Protein AF-A0A5B8LWD6-F1 (afdb_monomer)

Structure (mmCIF, N/CA/C/O backbone):
data_AF-A0A5B8LWD6-F1
#
_entry.id   AF-A0A5B8LWD6-F1
#
loop_
_atom_site.group_PDB
_atom_site.id
_atom_site.type_symbol
_atom_site.label_atom_id
_atom_site.label_alt_id
_atom_site.label_comp_id
_atom_site.label_asym_id
_atom_site.label_entity_id
_atom_site.label_seq_id
_atom_site.pdbx_PDB_ins_code
_atom_site.Cartn_x
_atom_site.Cartn_y
_atom_site.Cartn_z
_atom_site.occupancy
_atom_site.B_iso_or_equiv
_atom_site.auth_seq_id
_atom_site.auth_comp_id
_atom_site.auth_asym_id
_atom_site.auth_atom_id
_atom_site.pdbx_PDB_model_num
ATOM 1 N N . MET A 1 1 ? 1.829 40.702 38.457 1.00 52.22 1 MET A N 1
ATOM 2 C CA . MET A 1 1 ? 1.912 41.117 37.044 1.00 52.22 1 MET A CA 1
ATOM 3 C C . MET A 1 1 ? 3.301 40.751 36.545 1.00 52.22 1 MET A C 1
ATOM 5 O O . MET A 1 1 ? 4.082 41.664 36.400 1.00 52.22 1 MET A O 1
ATOM 9 N N . ASP A 1 2 ? 3.614 39.462 36.359 1.00 55.41 2 ASP A N 1
ATOM 10 C CA . ASP A 1 2 ? 4.883 38.995 35.752 1.00 55.41 2 ASP A CA 1
ATOM 11 C C . ASP A 1 2 ? 4.780 37.496 35.380 1.00 55.41 2 ASP A C 1
ATOM 13 O O . ASP A 1 2 ? 5.582 36.675 35.798 1.00 55.41 2 ASP A O 1
ATOM 17 N N . GLU A 1 3 ? 3.740 37.111 34.634 1.00 59.97 3 GLU A N 1
ATOM 18 C CA . GLU A 1 3 ? 3.553 35.715 34.168 1.00 59.97 3 GLU A CA 1
ATOM 19 C C . GLU A 1 3 ? 3.085 35.653 32.701 1.00 59.97 3 GLU A C 1
ATOM 21 O O . GLU A 1 3 ? 2.546 34.661 32.230 1.00 59.97 3 GLU A O 1
ATOM 26 N N . PHE A 1 4 ? 3.258 36.749 31.950 1.00 55.78 4 PHE A N 1
ATOM 27 C CA . PHE A 1 4 ? 2.771 36.861 30.566 1.00 55.78 4 PHE A CA 1
ATOM 28 C C . PHE A 1 4 ? 3.869 36.666 29.504 1.00 55.78 4 PHE A C 1
ATOM 30 O O . PHE A 1 4 ? 3.598 36.776 28.310 1.00 55.78 4 PHE A O 1
ATOM 37 N N . PHE A 1 5 ? 5.104 36.365 29.920 1.00 55.78 5 PHE A N 1
ATOM 38 C CA . PHE A 1 5 ? 6.251 36.156 29.027 1.00 55.78 5 PHE A CA 1
ATOM 39 C C . PHE A 1 5 ? 7.102 34.959 29.462 1.00 55.78 5 PHE A C 1
ATOM 41 O O . PHE A 1 5 ? 8.315 35.068 29.633 1.00 55.78 5 PHE A O 1
ATOM 48 N N . ASP A 1 6 ? 6.465 33.803 29.631 1.00 71.12 6 ASP A N 1
ATOM 49 C CA . ASP A 1 6 ? 7.191 32.547 29.783 1.00 71.12 6 ASP A CA 1
ATOM 50 C C . ASP A 1 6 ? 7.950 32.186 28.497 1.00 71.12 6 ASP A C 1
ATOM 52 O O . ASP A 1 6 ? 7.449 32.343 27.380 1.00 71.12 6 ASP A O 1
ATOM 56 N N . LEU A 1 7 ? 9.169 31.669 28.665 1.00 71.25 7 LEU A N 1
ATOM 57 C CA . LEU A 1 7 ? 10.042 31.159 27.599 1.00 71.25 7 LEU A CA 1
ATOM 58 C C . LEU A 1 7 ? 9.312 30.222 26.608 1.00 71.25 7 LEU A C 1
ATOM 60 O O . LEU A 1 7 ? 9.442 30.437 25.401 1.00 71.25 7 LEU A O 1
ATOM 64 N N . PRO A 1 8 ? 8.494 29.243 27.053 1.00 75.69 8 PRO A N 1
ATOM 65 C CA . PRO A 1 8 ? 7.680 28.431 26.143 1.00 75.69 8 PRO A CA 1
ATOM 66 C C . PRO A 1 8 ? 6.629 29.240 25.365 1.00 75.69 8 PRO A C 1
ATOM 68 O O . PRO A 1 8 ? 6.457 29.024 24.165 1.00 75.69 8 PRO A O 1
ATOM 71 N N . THR A 1 9 ? 5.977 30.223 25.988 1.00 79.94 9 THR A N 1
ATOM 72 C CA . THR A 1 9 ? 4.997 31.097 25.319 1.00 79.94 9 THR A CA 1
ATOM 73 C C . THR A 1 9 ? 5.666 31.977 24.260 1.00 79.94 9 THR A C 1
ATOM 75 O O . THR A 1 9 ? 5.135 32.144 23.161 1.00 79.94 9 THR A O 1
ATOM 78 N N . LEU A 1 10 ? 6.875 32.479 24.534 1.00 80.00 10 LEU A N 1
ATOM 79 C CA . LEU A 1 10 ? 7.687 33.219 23.563 1.00 80.00 10 LEU A CA 1
ATOM 80 C C . LEU A 1 10 ? 8.086 32.360 22.355 1.00 80.00 10 LEU A C 1
ATOM 82 O O . LEU A 1 10 ? 8.073 32.860 21.229 1.00 80.00 10 LEU A O 1
ATOM 86 N N . ILE A 1 11 ? 8.386 31.074 22.561 1.00 81.25 11 ILE A N 1
ATOM 87 C CA . ILE A 1 11 ? 8.696 30.137 21.471 1.00 81.25 11 ILE A CA 1
ATOM 88 C C . ILE A 1 11 ? 7.462 29.910 20.589 1.00 81.25 11 ILE A C 1
ATOM 90 O O . ILE A 1 11 ? 7.562 30.011 19.366 1.00 81.25 11 ILE A O 1
ATOM 94 N N . VAL A 1 12 ? 6.287 29.683 21.183 1.00 80.62 12 VAL A N 1
ATOM 95 C CA . VAL A 1 12 ? 5.034 29.496 20.428 1.00 80.62 12 VAL A CA 1
ATOM 96 C C . VAL A 1 12 ? 4.673 30.753 19.630 1.00 80.62 12 VAL A C 1
ATOM 98 O O . VAL A 1 12 ? 4.324 30.655 18.452 1.00 80.62 12 VAL A O 1
ATOM 101 N N . ILE A 1 13 ? 4.828 31.944 20.219 1.00 87.19 13 ILE A N 1
ATOM 102 C CA . ILE A 1 13 ? 4.607 33.221 19.523 1.00 87.19 13 ILE A CA 1
ATOM 103 C C . ILE A 1 13 ? 5.609 33.399 18.371 1.00 87.19 13 ILE A C 1
ATOM 105 O O . ILE A 1 13 ? 5.211 33.793 17.274 1.00 87.19 13 ILE A O 1
ATOM 109 N N . ALA A 1 14 ? 6.888 33.070 18.570 1.00 83.00 14 ALA A N 1
ATOM 110 C CA . ALA A 1 14 ? 7.908 33.169 17.526 1.00 83.00 14 ALA A CA 1
ATOM 111 C C . ALA A 1 14 ? 7.626 32.224 16.344 1.00 83.00 14 ALA A C 1
ATOM 113 O O . ALA A 1 14 ? 7.735 32.636 15.187 1.00 83.00 14 ALA A O 1
ATOM 114 N N . VAL A 1 15 ? 7.198 30.988 16.619 1.00 87.88 15 VAL A N 1
ATOM 115 C CA . VAL A 1 15 ? 6.799 30.017 15.587 1.00 87.88 15 VAL A CA 1
ATOM 116 C C . VAL A 1 15 ? 5.549 30.495 14.845 1.00 87.88 15 VAL A C 1
ATOM 118 O O . VAL A 1 15 ? 5.531 30.482 13.614 1.00 87.88 15 VAL A O 1
ATOM 121 N N . ALA A 1 16 ? 4.534 30.996 15.554 1.00 86.00 16 ALA A N 1
ATOM 122 C CA . ALA A 1 16 ? 3.313 31.520 14.942 1.00 86.00 16 ALA A CA 1
ATOM 123 C C . ALA A 1 16 ? 3.591 32.723 14.021 1.00 86.00 16 ALA A C 1
ATOM 125 O O . ALA A 1 16 ? 3.081 32.783 12.898 1.00 86.00 16 ALA A O 1
ATOM 126 N N . VAL A 1 17 ? 4.453 33.652 14.450 1.00 86.69 17 VAL A N 1
ATOM 127 C CA . VAL A 1 17 ? 4.891 34.794 13.630 1.00 86.69 17 VAL A CA 1
ATOM 128 C C . VAL A 1 17 ? 5.699 34.323 12.422 1.00 86.69 17 VAL A C 1
ATOM 130 O O . VAL A 1 17 ? 5.476 34.818 11.318 1.00 86.69 17 VAL A O 1
ATOM 133 N N . PHE A 1 18 ? 6.589 33.342 12.585 1.00 87.81 18 PHE A N 1
ATOM 134 C CA . PHE A 1 18 ? 7.365 32.775 11.482 1.00 87.81 18 PHE A CA 1
ATOM 135 C C . PHE A 1 18 ? 6.469 32.115 10.425 1.00 87.81 18 PHE A C 1
ATOM 137 O O . PHE A 1 18 ? 6.653 32.352 9.230 1.00 87.81 18 PHE A O 1
ATOM 144 N N . VAL A 1 19 ? 5.460 31.347 10.845 1.00 83.00 19 VAL A N 1
ATOM 145 C CA . VAL A 1 19 ? 4.481 30.718 9.945 1.00 83.00 19 VAL A CA 1
ATOM 146 C C . VAL A 1 19 ? 3.650 31.777 9.215 1.00 83.00 19 VAL A C 1
ATOM 148 O O . VAL A 1 19 ? 3.531 31.714 7.992 1.00 83.00 19 VAL A O 1
ATOM 151 N N . LEU A 1 20 ? 3.151 32.801 9.916 1.00 82.75 20 LEU A N 1
ATOM 152 C CA . LEU A 1 20 ? 2.417 33.919 9.305 1.00 82.75 20 LEU A CA 1
ATOM 153 C C . LEU A 1 20 ? 3.272 34.715 8.310 1.00 82.75 20 LEU A C 1
ATOM 155 O O . LEU A 1 20 ? 2.797 35.079 7.232 1.00 82.75 20 LEU A O 1
ATOM 159 N N . PHE A 1 21 ? 4.541 34.965 8.635 1.00 81.75 21 PHE A N 1
ATOM 160 C CA . PHE A 1 21 ? 5.464 35.669 7.748 1.00 81.75 21 PHE A CA 1
ATOM 161 C C . PHE A 1 21 ? 5.813 34.824 6.519 1.00 81.75 21 PHE A C 1
ATOM 163 O O . PHE A 1 21 ? 5.844 35.338 5.400 1.00 81.75 21 PHE A O 1
ATOM 170 N N . ARG A 1 22 ? 5.995 33.510 6.701 1.00 74.75 22 ARG A N 1
ATOM 171 C CA . ARG A 1 22 ? 6.213 32.560 5.606 1.00 74.75 22 ARG A CA 1
ATOM 172 C C . ARG A 1 22 ? 5.002 32.519 4.681 1.00 74.75 22 ARG A C 1
ATOM 174 O O . ARG A 1 22 ? 5.192 32.685 3.484 1.00 74.75 22 ARG A O 1
ATOM 181 N N . LEU A 1 23 ? 3.783 32.424 5.218 1.00 75.25 23 LEU A N 1
ATOM 182 C CA . LEU A 1 23 ? 2.526 32.468 4.456 1.00 75.25 23 LEU A CA 1
ATOM 183 C C . LEU A 1 23 ? 2.356 33.784 3.680 1.00 75.25 23 LEU A C 1
ATOM 185 O O . LEU A 1 23 ? 1.980 33.766 2.507 1.00 75.25 23 LEU A O 1
ATOM 189 N N . ARG A 1 24 ? 2.700 34.927 4.289 1.00 70.88 24 ARG A N 1
ATOM 190 C CA . ARG A 1 24 ? 2.666 36.230 3.606 1.00 70.88 24 ARG A CA 1
ATOM 191 C C . ARG A 1 24 ? 3.722 36.340 2.498 1.00 70.88 24 ARG A C 1
ATOM 193 O O . ARG A 1 24 ? 3.462 36.975 1.480 1.00 70.88 24 ARG A O 1
ATOM 200 N N . SER A 1 25 ? 4.881 35.703 2.673 1.00 63.44 25 SER A N 1
ATOM 201 C CA . SER A 1 25 ? 5.953 35.647 1.670 1.00 63.44 25 SER A CA 1
ATOM 202 C C . SER A 1 25 ? 5.556 34.812 0.443 1.00 63.44 25 SER A C 1
ATOM 204 O O . SER A 1 25 ? 5.902 35.177 -0.679 1.00 63.44 25 SER A O 1
ATOM 206 N N . VAL A 1 26 ? 4.742 33.758 0.620 1.00 59.03 26 VAL A N 1
ATOM 207 C CA . VAL A 1 26 ? 4.251 32.935 -0.507 1.00 59.03 26 VAL A CA 1
ATOM 208 C C . VAL A 1 26 ? 3.081 33.577 -1.266 1.00 59.03 26 VAL 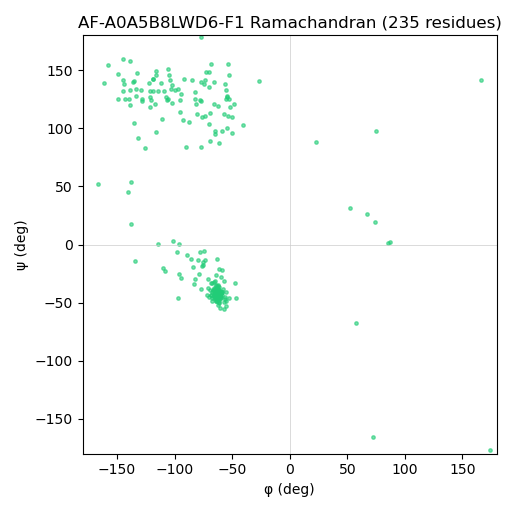A C 1
ATOM 210 O O . VAL A 1 26 ? 2.924 33.317 -2.453 1.00 59.03 26 VAL A O 1
ATOM 213 N N . LEU A 1 27 ? 2.289 34.457 -0.635 1.00 57.97 27 LEU A N 1
ATOM 214 C CA . LEU A 1 27 ? 1.251 35.238 -1.337 1.00 57.97 27 LEU A CA 1
ATOM 215 C C . LEU A 1 27 ? 1.804 36.464 -2.092 1.00 57.97 27 LEU A C 1
ATOM 217 O O . LEU A 1 27 ? 1.089 37.075 -2.885 1.00 57.97 27 LEU A O 1
ATOM 221 N N . GLY A 1 28 ? 3.054 36.854 -1.824 1.00 58.72 28 GLY A N 1
ATOM 222 C CA . GLY A 1 28 ? 3.668 38.083 -2.334 1.00 58.72 28 GLY A CA 1
ATOM 223 C C . GLY A 1 28 ? 4.550 37.920 -3.570 1.00 58.72 28 GLY A C 1
ATOM 224 O O . GLY A 1 28 ? 4.975 38.926 -4.139 1.00 58.72 28 GLY A O 1
ATOM 225 N N . THR A 1 29 ? 4.820 36.699 -4.034 1.00 52.66 29 THR A N 1
ATOM 226 C CA . THR A 1 29 ? 5.544 36.490 -5.290 1.00 52.66 29 THR A CA 1
ATOM 227 C C . THR A 1 29 ? 4.553 36.421 -6.441 1.00 52.66 29 THR A C 1
ATOM 229 O O . THR A 1 29 ? 4.161 35.366 -6.929 1.00 52.66 29 THR A O 1
ATOM 232 N N . ARG A 1 30 ? 4.188 37.621 -6.913 1.00 48.12 30 ARG A N 1
ATOM 233 C CA . ARG A 1 30 ? 3.885 37.860 -8.326 1.00 48.12 30 ARG A CA 1
ATOM 234 C C . ARG A 1 30 ? 4.905 37.084 -9.156 1.00 48.12 30 ARG A C 1
ATOM 236 O O . ARG A 1 30 ? 6.054 37.504 -9.289 1.00 48.12 30 ARG A O 1
ATOM 243 N N . THR A 1 31 ? 4.494 35.957 -9.714 1.00 45.59 31 THR A N 1
ATOM 244 C CA . THR A 1 31 ? 5.181 35.353 -10.843 1.00 45.59 31 THR A CA 1
ATOM 245 C C . THR A 1 31 ? 5.030 36.331 -11.998 1.00 45.59 31 THR A C 1
ATOM 247 O O . THR A 1 31 ? 4.020 36.382 -12.694 1.00 45.59 31 THR A O 1
ATOM 250 N N . GLY A 1 32 ? 6.048 37.178 -12.157 1.00 54.88 32 GLY A N 1
ATOM 251 C CA . GLY A 1 32 ? 6.305 37.907 -13.384 1.00 54.88 32 GLY A CA 1
ATOM 252 C C . GLY A 1 32 ? 6.562 36.893 -14.487 1.00 54.88 32 GLY A C 1
ATOM 253 O O . GLY A 1 32 ? 7.693 36.489 -14.722 1.00 54.88 32 GLY A O 1
ATOM 254 N N . ASN A 1 33 ? 5.486 36.445 -15.120 1.00 51.44 33 ASN A N 1
ATOM 255 C CA . ASN A 1 33 ? 5.527 35.800 -16.420 1.00 51.44 33 ASN A CA 1
ATOM 256 C C . ASN A 1 33 ? 4.325 36.267 -17.248 1.00 51.44 33 ASN A C 1
ATOM 258 O O . ASN A 1 33 ? 3.627 35.479 -17.884 1.00 51.44 33 ASN A O 1
ATOM 262 N N . GLU A 1 34 ? 4.074 37.578 -17.229 1.00 47.62 34 GLU A N 1
ATOM 263 C CA . GLU A 1 34 ? 3.341 38.207 -18.318 1.00 47.62 34 GLU A CA 1
ATOM 264 C C . GLU A 1 34 ? 4.260 38.184 -19.539 1.00 47.62 34 GLU A C 1
ATOM 266 O O . GLU A 1 34 ? 5.226 38.939 -19.645 1.00 47.62 34 GLU A O 1
ATOM 271 N N . ARG A 1 35 ? 3.974 37.269 -20.470 1.00 58.12 35 ARG A N 1
ATOM 272 C CA . ARG A 1 35 ? 4.432 37.431 -21.849 1.00 58.12 35 ARG A CA 1
ATOM 273 C C . ARG A 1 35 ? 3.940 38.806 -22.315 1.00 58.12 35 ARG A C 1
ATOM 275 O O . ARG A 1 35 ? 2.737 39.052 -22.193 1.00 58.12 35 ARG A O 1
ATOM 282 N N . PRO A 1 36 ? 4.808 39.688 -22.839 1.00 56.66 36 PRO A N 1
ATOM 283 C CA . PRO A 1 36 ? 4.347 40.959 -23.368 1.00 56.66 36 PRO A CA 1
ATOM 284 C C . PRO A 1 36 ? 3.285 40.693 -24.447 1.00 56.66 36 PRO A C 1
ATOM 286 O O . PRO A 1 36 ? 3.444 39.752 -25.237 1.00 56.66 36 PRO A O 1
ATOM 289 N N . PRO A 1 37 ? 2.188 41.470 -24.476 1.00 53.41 37 PRO A N 1
ATOM 290 C CA . PRO A 1 37 ? 1.173 41.340 -25.504 1.00 53.41 37 PRO A CA 1
ATOM 291 C C . PRO A 1 37 ? 1.831 41.476 -26.873 1.00 53.41 37 PRO A C 1
ATOM 293 O O . PRO A 1 37 ? 2.520 42.457 -27.147 1.00 53.41 37 PRO A O 1
ATOM 296 N N . VAL A 1 38 ? 1.624 40.478 -27.729 1.00 57.81 38 VAL A N 1
ATOM 297 C CA . VAL A 1 38 ? 1.998 40.561 -29.139 1.00 57.81 38 VAL A CA 1
ATOM 298 C C . VAL A 1 38 ? 1.279 41.775 -29.712 1.00 57.81 38 VAL A C 1
ATOM 300 O O . VAL A 1 38 ? 0.049 41.792 -29.794 1.00 57.81 38 VAL A O 1
ATOM 303 N N . GLU A 1 39 ? 2.047 42.800 -30.079 1.00 45.41 39 GLU A N 1
ATOM 304 C CA . GLU A 1 39 ? 1.544 43.941 -30.826 1.00 45.41 39 GLU A CA 1
ATOM 305 C C . GLU A 1 39 ? 0.837 43.420 -32.074 1.00 45.41 39 GLU A C 1
ATOM 307 O O . GLU A 1 39 ? 1.436 42.877 -33.007 1.00 45.41 39 GLU A O 1
ATOM 312 N N . ARG A 1 40 ? -0.484 43.576 -32.083 1.00 51.31 40 ARG A N 1
ATOM 313 C CA . ARG A 1 40 ? -1.312 43.358 -33.258 1.00 51.31 40 ARG A CA 1
ATOM 314 C C . ARG A 1 40 ? -0.968 44.477 -34.236 1.00 51.31 40 ARG A C 1
ATOM 316 O O . ARG A 1 40 ? -1.543 45.563 -34.182 1.00 51.31 40 ARG A O 1
ATOM 323 N N . ARG A 1 41 ? 0.032 44.226 -35.084 1.00 42.62 41 ARG A N 1
ATOM 324 C CA . ARG A 1 41 ? 0.449 45.123 -36.164 1.00 42.62 41 ARG A CA 1
ATOM 325 C C . ARG A 1 41 ? -0.792 45.486 -36.982 1.00 42.62 41 ARG A C 1
ATOM 327 O O . ARG A 1 41 ? -1.467 44.608 -37.521 1.00 42.62 41 ARG A O 1
ATOM 334 N N . LYS A 1 42 ? -1.121 46.780 -37.008 1.00 45.44 42 LYS A N 1
ATOM 335 C CA . LYS A 1 42 ? -2.161 47.351 -37.874 1.00 45.44 42 LYS A CA 1
ATOM 336 C C . LYS A 1 42 ? -1.891 46.942 -39.330 1.00 45.44 42 LYS A C 1
ATOM 338 O O . LYS A 1 42 ? -0.720 46.866 -39.711 1.00 45.44 42 LYS A O 1
ATOM 343 N N . PRO A 1 43 ? -2.930 46.718 -40.150 1.00 41.59 43 PRO A N 1
ATOM 344 C CA . PRO A 1 43 ? -2.737 46.497 -41.572 1.00 41.59 43 PRO A CA 1
ATOM 345 C C . PRO A 1 43 ? -2.269 47.820 -42.183 1.00 41.59 43 PRO A C 1
ATOM 347 O O . PRO A 1 43 ? -3.002 48.808 -42.176 1.00 41.59 43 PRO A O 1
ATOM 350 N N . ALA A 1 44 ? -1.025 47.845 -42.651 1.00 40.47 44 ALA A N 1
ATOM 351 C CA . ALA A 1 44 ? -0.557 48.860 -43.574 1.00 40.47 44 ALA A CA 1
ATOM 352 C C . ALA A 1 44 ? -0.501 48.226 -44.962 1.00 40.47 44 ALA A C 1
ATOM 354 O O . ALA A 1 44 ? -0.089 47.081 -45.141 1.00 40.47 44 ALA A O 1
ATOM 355 N N . THR A 1 45 ? -1.038 49.001 -45.880 1.00 41.44 45 THR A N 1
ATOM 356 C CA . THR A 1 45 ? -1.361 48.761 -47.272 1.00 41.44 45 THR A CA 1
ATOM 357 C C . THR A 1 45 ? -0.176 48.240 -48.089 1.00 41.44 45 THR A C 1
ATOM 359 O O . THR A 1 45 ? 0.979 48.452 -47.741 1.00 41.44 45 THR A O 1
ATOM 362 N N . ALA A 1 46 ? -0.540 47.543 -49.166 1.00 46.53 46 ALA A N 1
ATOM 363 C CA . ALA A 1 46 ? 0.268 47.002 -50.251 1.00 46.53 46 ALA A CA 1
ATOM 364 C C . ALA A 1 46 ? 1.586 47.725 -50.559 1.00 46.53 46 ALA A C 1
ATOM 366 O O . ALA A 1 46 ? 1.595 48.943 -50.669 1.00 46.53 46 ALA A O 1
ATOM 367 N N . GLU A 1 47 ? 2.620 46.938 -50.867 1.00 36.59 47 GLU A N 1
ATOM 368 C CA . GLU A 1 47 ? 3.467 47.144 -52.046 1.00 36.59 47 GLU A CA 1
ATOM 369 C C . GLU A 1 47 ? 4.237 45.857 -52.379 1.00 36.59 47 GLU A C 1
ATOM 371 O O . GLU A 1 47 ? 4.635 45.085 -51.508 1.00 36.59 47 GLU A O 1
ATOM 376 N N . ALA A 1 48 ? 4.310 45.582 -53.677 1.00 46.69 48 ALA A N 1
ATOM 377 C CA . ALA A 1 48 ? 4.819 44.367 -54.291 1.00 46.69 48 ALA A CA 1
ATOM 378 C C . ALA A 1 48 ? 6.349 44.266 -54.210 1.00 46.69 48 ALA A C 1
ATOM 380 O O . ALA A 1 48 ? 7.012 45.286 -54.359 1.00 46.69 48 ALA A O 1
ATOM 381 N N . GLN A 1 49 ? 6.886 43.041 -54.110 1.00 39.69 49 GLN A N 1
ATOM 382 C CA . GLN A 1 49 ? 7.812 42.443 -55.093 1.00 39.69 49 GLN A CA 1
ATOM 383 C C . GLN A 1 49 ? 8.523 41.182 -54.557 1.00 39.69 49 GLN A C 1
ATOM 385 O O . GLN A 1 49 ? 8.916 41.110 -53.398 1.00 39.69 49 GLN A O 1
ATOM 390 N N . GLU A 1 50 ? 8.667 40.229 -55.483 1.00 38.97 50 GLU A N 1
ATOM 391 C CA . GLU A 1 50 ? 9.675 39.161 -55.578 1.00 38.97 50 GLU A CA 1
ATOM 392 C C . GLU A 1 50 ? 9.595 37.930 -54.652 1.00 38.97 50 GLU A C 1
ATOM 394 O O . GLU A 1 50 ? 10.037 37.885 -53.509 1.00 38.97 50 GLU A O 1
ATOM 399 N N . GLU A 1 51 ? 9.019 36.879 -55.246 1.00 50.91 51 GLU A N 1
ATOM 400 C CA . GLU A 1 51 ? 9.556 35.515 -55.338 1.00 50.91 51 GLU A CA 1
ATOM 401 C C . GLU A 1 51 ? 10.597 35.113 -54.276 1.00 50.91 51 GLU A C 1
ATOM 403 O O . GLU A 1 51 ? 11.808 35.167 -54.466 1.00 50.91 51 GLU A O 1
ATOM 408 N N . THR A 1 52 ? 10.114 34.601 -53.148 1.00 45.50 52 THR A N 1
ATOM 409 C CA . THR A 1 52 ? 10.880 33.666 -52.322 1.00 45.50 52 THR A CA 1
ATOM 410 C C . THR A 1 52 ? 9.946 32.543 -51.918 1.00 45.50 52 THR A C 1
ATOM 412 O O . THR A 1 52 ? 9.053 32.701 -51.085 1.00 45.50 52 THR A O 1
ATOM 415 N N . VAL A 1 53 ? 10.135 31.397 -52.565 1.00 45.94 53 VAL A N 1
ATOM 416 C CA . VAL A 1 53 ? 9.445 30.151 -52.249 1.00 45.94 53 VAL A CA 1
ATOM 417 C C . VAL A 1 53 ? 9.887 29.741 -50.846 1.00 45.94 53 VAL A C 1
ATOM 419 O O . VAL A 1 53 ? 10.968 29.193 -50.659 1.00 45.94 53 VAL A O 1
ATOM 422 N N . VAL A 1 54 ? 9.083 30.052 -49.830 1.00 50.03 54 VAL A N 1
ATOM 423 C CA . VAL A 1 54 ? 9.254 29.467 -48.500 1.00 50.03 54 VAL A CA 1
ATOM 424 C C . VAL A 1 54 ? 8.771 28.018 -48.586 1.00 50.03 54 VAL A C 1
ATOM 426 O O . VAL A 1 54 ? 7.570 27.799 -48.764 1.00 50.03 54 VAL A O 1
ATOM 429 N N . PRO A 1 55 ? 9.640 26.993 -48.497 1.00 52.75 55 PRO A N 1
ATOM 430 C CA . PRO A 1 55 ? 9.134 25.646 -48.326 1.00 52.75 55 PRO A CA 1
ATOM 431 C C . PRO A 1 55 ? 8.400 25.637 -46.987 1.00 52.75 55 PRO A C 1
ATOM 433 O O . PRO A 1 55 ? 8.992 25.932 -45.942 1.00 52.75 55 PRO A O 1
ATOM 436 N N . LEU A 1 56 ? 7.098 25.336 -47.015 1.00 52.19 56 LEU A N 1
ATOM 437 C CA . LEU A 1 56 ? 6.375 24.957 -45.810 1.00 52.19 56 LEU A CA 1
ATOM 438 C C . LEU A 1 56 ? 7.215 23.861 -45.154 1.00 52.19 56 LEU A C 1
ATOM 440 O O . LEU A 1 56 ? 7.326 22.759 -45.693 1.00 52.19 56 LEU A O 1
ATOM 444 N N . ARG A 1 57 ? 7.846 24.166 -44.012 1.00 52.91 57 ARG A N 1
ATOM 445 C CA . ARG A 1 57 ? 8.425 23.119 -43.174 1.00 52.91 57 ARG A CA 1
ATOM 446 C C . ARG A 1 57 ? 7.298 22.118 -42.941 1.00 52.91 57 ARG A C 1
ATOM 448 O O . ARG A 1 57 ? 6.233 22.545 -42.478 1.00 52.91 57 ARG A O 1
ATOM 455 N N . PRO A 1 58 ? 7.490 20.825 -43.253 1.00 50.44 58 PRO A N 1
ATOM 456 C CA . PRO A 1 58 ? 6.538 19.824 -42.828 1.00 50.44 58 PRO A CA 1
ATOM 457 C C . PRO A 1 58 ? 6.416 20.009 -41.325 1.00 50.44 58 PRO A C 1
ATOM 459 O O . PRO A 1 58 ? 7.426 20.101 -40.621 1.00 50.44 58 PRO A O 1
ATOM 462 N N . ARG A 1 59 ? 5.185 20.149 -40.839 1.00 50.97 59 ARG A N 1
ATOM 463 C CA . ARG A 1 59 ? 4.898 20.020 -39.419 1.00 50.97 59 ARG A CA 1
ATOM 464 C C . ARG A 1 59 ? 5.451 18.656 -39.037 1.00 50.97 59 ARG A C 1
ATOM 466 O O . ARG A 1 59 ? 4.854 17.650 -39.396 1.00 50.97 59 ARG A O 1
ATOM 473 N N . GLY A 1 60 ? 6.637 18.646 -38.434 1.00 49.56 60 GLY A N 1
ATOM 474 C CA . GLY A 1 60 ? 7.296 17.433 -38.000 1.00 49.56 60 GLY A CA 1
ATOM 475 C C . GLY A 1 60 ? 6.368 16.749 -37.017 1.00 49.56 60 GLY A C 1
ATOM 476 O O . GLY A 1 60 ? 6.311 17.113 -35.847 1.00 49.56 60 GLY A O 1
ATOM 477 N N . THR A 1 61 ? 5.617 15.775 -37.509 1.00 55.62 61 THR A N 1
ATOM 478 C CA . THR A 1 61 ? 5.414 14.533 -36.789 1.00 55.62 61 THR A CA 1
ATOM 479 C C . THR A 1 61 ? 6.810 14.071 -36.397 1.00 55.62 61 THR A C 1
ATOM 481 O O . THR A 1 61 ? 7.530 13.524 -37.232 1.00 55.62 61 THR A O 1
ATOM 484 N N . GLY A 1 62 ? 7.249 14.387 -35.174 1.00 54.09 62 GLY A N 1
ATOM 485 C CA . GLY A 1 62 ? 8.348 13.642 -34.573 1.00 54.09 62 GLY A CA 1
ATOM 486 C C . GLY A 1 62 ? 7.998 12.171 -34.757 1.00 54.09 62 GLY A C 1
ATOM 487 O O . GLY A 1 62 ? 6.877 11.772 -34.439 1.00 54.09 62 GLY A O 1
ATOM 488 N N . ALA A 1 63 ? 8.867 11.428 -35.437 1.00 63.06 63 ALA A N 1
ATOM 489 C CA . ALA A 1 63 ? 8.602 10.035 -35.752 1.00 63.06 63 ALA A CA 1
ATOM 490 C C . ALA A 1 63 ? 8.299 9.292 -34.433 1.00 63.06 63 ALA A C 1
ATOM 492 O O . ALA A 1 63 ? 9.057 9.491 -33.482 1.00 63.06 63 ALA A O 1
ATOM 493 N N . PRO A 1 64 ? 7.232 8.471 -34.352 1.00 63.78 64 PRO A N 1
ATOM 494 C CA . PRO A 1 64 ? 6.849 7.741 -33.134 1.00 63.78 64 PRO A CA 1
ATOM 495 C C . PRO A 1 64 ? 8.024 7.007 -32.464 1.00 63.78 64 PRO A C 1
ATOM 497 O O . PRO A 1 64 ? 8.130 6.958 -31.245 1.00 63.78 64 PRO A O 1
ATOM 500 N N . GLU A 1 65 ? 8.963 6.539 -33.283 1.00 64.00 65 GLU A N 1
ATOM 501 C CA . GLU A 1 65 ? 10.195 5.853 -32.895 1.00 64.00 65 GLU A CA 1
ATOM 502 C C . GLU A 1 65 ? 11.104 6.682 -31.963 1.00 64.00 65 GLU A C 1
ATOM 504 O O . GLU A 1 65 ? 11.638 6.159 -30.988 1.00 64.00 65 GLU A O 1
ATOM 509 N N . LEU A 1 66 ? 11.216 8.000 -32.179 1.00 69.12 66 LEU A N 1
ATOM 510 C CA . LEU A 1 66 ? 12.040 8.885 -31.338 1.00 69.12 66 LEU A CA 1
ATOM 511 C C . LEU A 1 66 ? 11.440 9.091 -29.938 1.00 69.12 66 LEU A C 1
ATOM 513 O O . LEU A 1 66 ? 12.172 9.332 -28.969 1.00 69.12 66 LEU A O 1
ATOM 517 N N . ASP A 1 67 ? 10.113 9.017 -29.832 1.00 79.19 67 ASP A N 1
ATOM 518 C CA . ASP A 1 67 ? 9.400 9.131 -28.563 1.00 79.19 67 ASP A CA 1
ATOM 519 C C . ASP A 1 67 ? 9.506 7.830 -27.758 1.00 79.19 67 ASP A C 1
ATOM 521 O O . ASP A 1 67 ? 9.716 7.884 -26.542 1.00 79.19 67 ASP A O 1
ATOM 525 N N . ASP A 1 68 ? 9.443 6.676 -28.422 1.00 81.62 68 ASP A N 1
ATOM 526 C CA . ASP A 1 68 ? 9.566 5.364 -27.782 1.00 81.62 68 ASP A CA 1
ATOM 527 C C . ASP A 1 68 ? 10.987 5.113 -27.253 1.00 81.62 68 ASP A C 1
ATOM 529 O O . ASP A 1 68 ? 11.152 4.742 -26.089 1.00 81.62 68 ASP A O 1
ATOM 533 N N . GLU A 1 69 ? 12.031 5.441 -28.021 1.00 84.69 69 GLU A N 1
ATOM 534 C CA . GLU A 1 69 ? 13.419 5.371 -27.536 1.00 84.69 69 GLU A CA 1
ATOM 535 C C . GLU A 1 69 ? 13.673 6.297 -26.337 1.00 84.69 69 GLU A C 1
ATOM 537 O O . GLU A 1 69 ? 14.458 5.998 -25.432 1.00 84.69 69 GLU A O 1
ATOM 542 N N . ARG A 1 70 ? 13.046 7.480 -26.321 1.00 87.00 70 ARG A N 1
ATOM 543 C CA . ARG A 1 70 ? 13.164 8.413 -25.193 1.00 87.00 70 ARG A CA 1
ATOM 544 C C . ARG A 1 70 ? 12.499 7.849 -23.939 1.00 87.00 70 ARG A C 1
ATOM 546 O O . ARG A 1 70 ? 13.069 7.983 -22.857 1.00 87.00 70 ARG A O 1
ATOM 553 N N . ARG A 1 71 ? 11.328 7.220 -24.074 1.00 84.94 71 ARG A N 1
ATOM 554 C CA . ARG A 1 71 ? 10.636 6.554 -22.961 1.00 84.94 71 ARG A CA 1
ATOM 555 C C . ARG A 1 71 ? 11.451 5.383 -22.434 1.00 84.94 71 ARG A C 1
ATOM 557 O O . ARG A 1 71 ? 11.680 5.338 -21.234 1.00 84.94 71 ARG A O 1
ATOM 564 N N . ALA A 1 72 ? 11.964 4.524 -23.313 1.00 86.31 72 ALA A N 1
ATOM 565 C CA . ALA A 1 72 ? 12.792 3.386 -22.924 1.00 86.31 72 ALA A CA 1
ATOM 566 C C . ALA A 1 72 ? 14.021 3.825 -22.110 1.00 86.31 72 ALA A C 1
ATOM 568 O O . ALA A 1 72 ? 14.255 3.305 -21.024 1.00 86.31 72 ALA A O 1
ATOM 569 N N . ARG A 1 73 ? 14.743 4.860 -22.566 1.00 90.00 73 ARG A N 1
ATOM 570 C CA . ARG A 1 73 ? 15.876 5.433 -21.815 1.00 90.00 73 ARG A CA 1
ATOM 571 C C . ARG A 1 73 ? 15.473 6.009 -20.457 1.00 90.00 73 ARG A C 1
ATOM 573 O O . ARG A 1 73 ? 16.217 5.865 -19.494 1.00 90.00 73 ARG A O 1
ATOM 580 N N . LYS A 1 74 ? 14.314 6.671 -20.371 1.00 91.62 74 LYS A N 1
ATOM 581 C CA . LYS A 1 74 ? 13.795 7.198 -19.100 1.00 91.62 74 LYS A CA 1
ATOM 582 C C . LYS A 1 74 ? 13.456 6.068 -18.130 1.00 91.62 74 LYS A C 1
ATOM 584 O O . LYS A 1 74 ? 13.811 6.164 -16.962 1.00 91.62 74 LYS A O 1
ATOM 589 N N . THR A 1 75 ? 12.779 5.028 -18.609 1.00 91.06 75 THR A N 1
ATOM 590 C CA . THR A 1 75 ? 12.414 3.866 -17.795 1.00 91.06 75 THR A CA 1
ATOM 591 C C . THR A 1 75 ? 13.658 3.139 -17.305 1.00 91.06 75 THR A C 1
ATOM 593 O O . THR A 1 75 ? 13.735 2.851 -16.120 1.00 91.06 75 THR A O 1
ATOM 596 N N . GLU A 1 76 ? 14.658 2.925 -18.161 1.00 92.56 76 GLU A N 1
ATOM 597 C CA . GLU A 1 76 ? 15.925 2.297 -17.763 1.00 92.56 76 GLU A CA 1
ATOM 598 C C . GLU A 1 76 ? 16.641 3.097 -16.663 1.00 92.56 76 GLU A C 1
ATOM 600 O O . GLU A 1 76 ? 17.025 2.533 -15.644 1.00 92.56 76 GLU A O 1
ATOM 605 N N . ALA A 1 77 ? 16.728 4.425 -16.803 1.00 93.56 77 ALA A N 1
ATOM 606 C CA . ALA A 1 77 ? 17.310 5.280 -15.768 1.00 93.56 77 ALA A CA 1
ATOM 607 C C . ALA A 1 77 ? 16.521 5.234 -14.442 1.00 93.56 77 ALA A C 1
ATOM 609 O O . ALA A 1 77 ? 17.116 5.292 -13.367 1.00 93.56 77 ALA A O 1
ATOM 610 N N . GLU A 1 78 ? 15.186 5.120 -14.493 1.00 93.12 78 GLU A N 1
ATOM 611 C CA . GLU A 1 78 ? 14.376 4.890 -13.289 1.00 93.12 78 GLU A CA 1
ATOM 612 C C . GLU A 1 78 ? 14.672 3.510 -12.680 1.00 93.12 78 GLU A C 1
ATOM 614 O O . GLU A 1 78 ? 14.843 3.415 -11.470 1.00 93.12 78 GLU A O 1
ATOM 619 N N . ILE A 1 79 ? 14.785 2.450 -13.483 1.00 93.75 79 ILE A N 1
ATOM 620 C CA . ILE A 1 79 ? 15.128 1.108 -12.988 1.00 93.75 79 ILE A CA 1
ATOM 621 C C . ILE A 1 79 ? 16.459 1.136 -12.238 1.00 93.75 79 ILE A C 1
ATOM 623 O O . ILE A 1 79 ? 16.519 0.663 -11.108 1.00 93.75 79 ILE A O 1
ATOM 627 N N . GLU A 1 80 ? 17.500 1.730 -12.820 1.00 94.19 80 GLU A N 1
ATOM 628 C CA . GLU A 1 80 ? 18.808 1.856 -12.166 1.00 94.19 80 GLU A CA 1
ATOM 629 C C . GLU A 1 80 ? 18.717 2.634 -10.846 1.00 94.19 80 GLU A C 1
ATOM 631 O O . GLU A 1 80 ? 19.303 2.231 -9.839 1.00 94.19 80 GLU A O 1
ATOM 636 N N . GLN A 1 81 ? 17.942 3.724 -10.827 1.00 94.38 81 GLN A N 1
ATOM 637 C CA . GLN A 1 81 ? 17.746 4.541 -9.633 1.00 94.38 81 GLN A CA 1
ATOM 638 C C . GLN A 1 81 ? 17.047 3.770 -8.504 1.00 94.38 81 GLN A C 1
ATOM 640 O O . GLN A 1 81 ? 17.501 3.834 -7.365 1.00 94.38 81 GLN A O 1
ATOM 645 N N . PHE A 1 82 ? 15.940 3.085 -8.804 1.00 94.38 82 PHE A N 1
ATOM 646 C CA . PHE A 1 82 ? 15.107 2.403 -7.804 1.00 94.38 82 PHE A CA 1
ATOM 647 C C . PHE A 1 82 ? 15.617 1.009 -7.435 1.00 94.38 82 PHE A C 1
ATOM 649 O O . PHE A 1 82 ? 15.260 0.501 -6.378 1.00 94.38 82 PHE A O 1
ATOM 656 N N . ALA A 1 83 ? 16.460 0.397 -8.268 1.00 94.31 83 ALA A N 1
ATOM 657 C CA . ALA A 1 83 ? 17.146 -0.841 -7.919 1.00 94.31 83 ALA A CA 1
ATOM 658 C C . ALA A 1 83 ? 18.304 -0.612 -6.935 1.00 94.31 83 ALA A C 1
ATOM 660 O O . ALA A 1 83 ? 18.771 -1.562 -6.321 1.00 94.31 83 ALA A O 1
ATOM 661 N N . HIS A 1 84 ? 18.795 0.626 -6.782 1.00 92.69 84 HIS A N 1
ATOM 662 C CA . HIS A 1 84 ? 19.878 0.971 -5.851 1.00 92.69 84 HIS A CA 1
ATOM 663 C C . HIS A 1 84 ? 21.144 0.095 -5.992 1.00 92.69 84 HIS A C 1
ATOM 665 O O . HIS A 1 84 ? 21.869 -0.128 -5.024 1.00 92.69 84 HIS A O 1
ATOM 671 N N . GLY A 1 85 ? 21.435 -0.377 -7.210 1.00 92.19 85 GLY A N 1
ATOM 672 C CA . GLY A 1 85 ? 22.571 -1.261 -7.501 1.00 92.19 85 GLY A CA 1
ATOM 673 C C . GLY A 1 85 ? 22.308 -2.756 -7.285 1.00 92.19 85 GLY A C 1
ATOM 674 O O . GLY A 1 85 ? 23.210 -3.555 -7.523 1.00 92.19 85 GLY A O 1
ATOM 675 N N . ASP A 1 86 ? 21.100 -3.151 -6.881 1.00 95.25 86 ASP A N 1
ATOM 676 C CA . ASP A 1 86 ? 20.682 -4.551 -6.827 1.00 95.25 86 ASP A CA 1
ATOM 677 C C . ASP A 1 86 ? 20.360 -5.067 -8.242 1.00 95.25 86 ASP A C 1
ATOM 679 O O . ASP A 1 86 ? 19.369 -4.684 -8.874 1.00 95.25 86 ASP A O 1
ATOM 683 N N . GLU A 1 87 ? 21.219 -5.946 -8.762 1.00 94.62 87 GLU A N 1
ATOM 684 C CA . GLU A 1 87 ? 21.060 -6.526 -10.098 1.00 94.62 87 GLU A CA 1
ATOM 685 C C . GLU A 1 87 ? 19.826 -7.433 -10.217 1.00 94.62 87 GLU A C 1
ATOM 687 O O . GLU A 1 87 ? 19.209 -7.480 -11.285 1.00 94.62 87 GLU A O 1
ATOM 692 N N . GLN A 1 88 ? 19.438 -8.129 -9.142 1.00 95.50 88 GLN A N 1
ATOM 693 C CA . GLN A 1 88 ? 18.267 -9.006 -9.138 1.00 95.50 88 GLN A CA 1
ATOM 694 C C . GLN A 1 88 ? 16.988 -8.174 -9.212 1.00 95.50 88 GLN A C 1
ATOM 696 O O . GLN A 1 88 ? 16.118 -8.458 -10.039 1.00 95.50 88 GLN A O 1
ATOM 701 N N . LEU A 1 89 ? 16.902 -7.105 -8.421 1.00 96.25 89 LEU A N 1
ATOM 702 C CA . LEU A 1 89 ? 15.773 -6.181 -8.468 1.00 96.25 89 LEU A CA 1
ATOM 703 C C . LEU A 1 89 ? 15.699 -5.451 -9.818 1.00 96.25 89 LEU A C 1
ATOM 705 O O . LEU A 1 89 ? 14.620 -5.337 -10.404 1.00 96.25 89 LEU A O 1
ATOM 709 N N . ALA A 1 90 ? 16.840 -5.023 -10.371 1.00 96.19 90 ALA A N 1
ATOM 710 C CA . ALA A 1 90 ? 16.891 -4.419 -11.701 1.00 96.19 90 ALA A CA 1
ATOM 711 C C . ALA A 1 90 ? 16.401 -5.387 -12.793 1.00 96.19 90 ALA A C 1
ATOM 713 O O . ALA A 1 90 ? 15.628 -4.997 -13.670 1.00 96.19 90 ALA A O 1
ATOM 714 N N . ALA A 1 91 ? 16.821 -6.657 -12.750 1.00 95.88 91 ALA A N 1
ATOM 715 C CA . ALA A 1 91 ? 16.330 -7.692 -13.661 1.00 95.88 91 ALA A CA 1
ATOM 716 C C . ALA A 1 91 ? 14.819 -7.931 -13.493 1.00 95.88 91 ALA A C 1
ATOM 718 O O . ALA A 1 91 ? 14.096 -8.045 -14.488 1.00 95.88 91 ALA A O 1
ATOM 719 N N . GLY A 1 92 ? 14.340 -7.927 -12.249 1.00 96.00 92 GLY A N 1
ATOM 720 C CA . GLY A 1 92 ? 12.926 -7.978 -11.894 1.00 96.00 92 GLY A CA 1
ATOM 721 C C . GLY A 1 92 ? 12.117 -6.862 -12.549 1.00 96.00 92 GLY A C 1
ATOM 722 O O . GLY A 1 92 ? 11.174 -7.128 -13.298 1.00 96.00 92 GLY A O 1
ATOM 723 N N . PHE A 1 93 ? 12.542 -5.607 -12.382 1.00 96.94 93 PHE A N 1
ATOM 724 C CA . PHE A 1 93 ? 11.892 -4.469 -13.029 1.00 96.94 93 PHE A CA 1
ATOM 725 C C . PHE A 1 93 ? 11.880 -4.572 -14.556 1.00 96.94 93 PHE A C 1
ATOM 727 O O . PHE A 1 93 ? 10.858 -4.272 -15.172 1.00 96.94 93 PHE A O 1
ATOM 734 N N . ARG A 1 94 ? 12.973 -5.022 -15.188 1.00 95.44 94 ARG A N 1
ATOM 735 C CA . ARG A 1 94 ? 12.998 -5.232 -16.648 1.00 95.44 94 ARG A CA 1
ATOM 736 C C . ARG A 1 94 ? 11.964 -6.270 -17.085 1.00 95.44 94 ARG A C 1
ATOM 738 O O . ARG A 1 94 ? 11.283 -6.056 -18.087 1.00 95.44 94 ARG A O 1
ATOM 745 N N . SER A 1 95 ? 11.825 -7.365 -16.335 1.00 95.19 95 SER A N 1
ATOM 746 C CA . SER A 1 95 ? 10.806 -8.395 -16.586 1.00 95.19 95 SER A CA 1
ATOM 747 C C . SER A 1 95 ? 9.392 -7.815 -16.491 1.00 95.19 95 SER A C 1
ATOM 749 O O . SER A 1 95 ? 8.562 -8.021 -17.380 1.00 95.19 95 SER A O 1
ATOM 751 N N . VAL A 1 96 ? 9.145 -7.002 -15.462 1.00 95.69 96 VAL A N 1
ATOM 752 C CA . VAL A 1 96 ? 7.872 -6.301 -15.274 1.00 95.69 96 VAL A CA 1
ATOM 753 C C . VAL A 1 96 ? 7.578 -5.342 -16.426 1.00 95.69 96 VAL A C 1
ATOM 755 O O . VAL A 1 96 ? 6.488 -5.402 -16.981 1.00 95.69 96 VAL A O 1
ATOM 758 N N . VAL A 1 97 ? 8.534 -4.506 -16.837 1.00 94.56 97 VAL A N 1
ATOM 759 C CA . VAL A 1 97 ? 8.358 -3.555 -17.951 1.00 94.56 97 VAL A CA 1
ATOM 760 C C . VAL A 1 97 ? 8.126 -4.276 -19.281 1.00 94.56 97 VAL A C 1
ATOM 762 O O . VAL A 1 97 ? 7.335 -3.817 -20.103 1.00 94.56 97 VAL A O 1
ATOM 765 N N . ALA A 1 98 ? 8.770 -5.425 -19.500 1.00 93.06 98 ALA A N 1
ATOM 766 C CA . ALA A 1 98 ? 8.524 -6.242 -20.686 1.00 93.06 98 ALA A CA 1
ATOM 767 C C . ALA A 1 98 ? 7.086 -6.797 -20.726 1.00 93.06 98 ALA A C 1
ATOM 769 O O . ALA A 1 98 ? 6.499 -6.911 -21.804 1.00 93.06 98 ALA A O 1
ATOM 770 N N . ALA A 1 99 ? 6.512 -7.130 -19.566 1.00 92.62 99 ALA A N 1
ATOM 771 C CA . ALA A 1 99 ? 5.139 -7.617 -19.445 1.00 92.62 99 ALA A CA 1
ATOM 772 C C . ALA A 1 99 ? 4.086 -6.489 -19.407 1.00 92.62 99 ALA A C 1
ATOM 774 O O . ALA A 1 99 ? 2.977 -6.670 -19.917 1.00 92.62 99 ALA A O 1
ATOM 775 N N . ASP A 1 100 ? 4.424 -5.342 -18.817 1.00 91.19 100 ASP A N 1
ATOM 776 C CA . ASP A 1 100 ? 3.612 -4.129 -18.724 1.00 91.19 100 ASP A CA 1
ATOM 777 C C . ASP A 1 100 ? 4.436 -2.889 -19.122 1.00 91.19 100 ASP A C 1
ATOM 779 O O . ASP A 1 100 ? 5.042 -2.238 -18.266 1.00 91.19 100 ASP A O 1
ATOM 783 N N . PRO A 1 101 ? 4.410 -2.491 -20.408 1.00 90.00 101 PRO A N 1
ATOM 784 C CA . PRO A 1 101 ? 5.141 -1.315 -20.884 1.00 90.00 101 PRO A CA 1
ATOM 785 C C . PRO A 1 101 ? 4.687 0.016 -20.266 1.00 90.00 101 PRO A C 1
ATOM 787 O O . PRO A 1 101 ? 5.348 1.035 -20.463 1.00 90.00 101 PRO A O 1
ATOM 790 N N . SER A 1 102 ? 3.544 0.042 -19.568 1.00 88.44 102 SER A N 1
ATOM 791 C CA . SER A 1 102 ? 3.045 1.237 -18.877 1.00 88.44 102 SER A CA 1
ATOM 792 C C . SER A 1 102 ? 3.616 1.407 -17.468 1.00 88.44 102 SER A C 1
ATOM 794 O O . SER A 1 102 ? 3.477 2.481 -16.880 1.00 88.44 102 SER A O 1
ATOM 796 N N . PHE A 1 103 ? 4.264 0.372 -16.927 1.00 93.25 103 PHE A N 1
ATOM 797 C CA . PHE A 1 103 ? 4.842 0.395 -15.592 1.00 93.25 103 PHE A CA 1
ATOM 798 C C . PHE A 1 103 ? 6.064 1.315 -15.518 1.00 93.25 103 PHE A C 1
ATOM 800 O O . PHE A 1 103 ? 6.968 1.245 -16.352 1.00 93.25 103 PHE A O 1
ATOM 807 N N . THR A 1 104 ? 6.137 2.125 -14.458 1.00 93.19 104 THR A N 1
ATOM 808 C CA . THR A 1 104 ? 7.391 2.756 -14.040 1.00 93.19 104 THR A CA 1
ATOM 809 C C . THR A 1 104 ? 7.559 2.637 -12.523 1.00 93.19 104 THR A C 1
ATOM 811 O O . THR A 1 104 ? 6.574 2.835 -11.802 1.00 93.19 104 THR A O 1
ATOM 814 N N . PRO A 1 105 ? 8.779 2.374 -12.007 1.00 94.94 105 PRO A N 1
ATOM 815 C CA . PRO A 1 105 ? 9.004 2.237 -10.566 1.00 94.94 105 PRO A CA 1
ATOM 816 C C . PRO A 1 105 ? 8.532 3.458 -9.769 1.00 94.94 105 PRO A C 1
ATOM 818 O O . PRO A 1 105 ? 7.889 3.316 -8.732 1.00 94.94 105 PRO A O 1
ATOM 821 N N . LYS A 1 106 ? 8.773 4.668 -10.294 1.00 94.75 106 LYS A N 1
ATOM 822 C CA . LYS A 1 106 ? 8.369 5.914 -9.637 1.00 94.75 106 LYS A CA 1
ATOM 823 C C . LYS A 1 106 ? 6.854 6.034 -9.471 1.00 94.75 106 LYS A C 1
ATOM 825 O O . LYS A 1 106 ? 6.377 6.306 -8.375 1.00 94.75 106 LYS A O 1
ATOM 830 N N . SER A 1 107 ? 6.109 5.859 -10.564 1.00 93.44 107 SER A N 1
ATOM 831 C CA . SER A 1 107 ? 4.649 6.020 -10.552 1.00 93.44 107 SER A CA 1
ATOM 832 C C . SER A 1 107 ? 3.974 4.962 -9.685 1.00 93.44 107 SER A C 1
ATOM 834 O O . SER A 1 107 ? 3.037 5.274 -8.952 1.00 93.44 107 SER A O 1
ATOM 836 N N . PHE A 1 108 ? 4.497 3.734 -9.717 1.00 95.75 108 PHE A N 1
ATOM 837 C CA . PHE A 1 108 ? 4.061 2.670 -8.830 1.00 95.75 108 PHE A CA 1
ATOM 838 C C . PHE A 1 108 ? 4.299 3.028 -7.358 1.00 95.75 108 PHE A C 1
ATOM 840 O O . PHE A 1 108 ? 3.363 2.953 -6.568 1.00 95.75 108 PHE A O 1
ATOM 847 N N . LEU A 1 109 ? 5.508 3.468 -6.991 1.00 96.12 109 LEU A N 1
ATOM 848 C CA . LEU A 1 109 ? 5.844 3.781 -5.600 1.00 96.12 109 LEU A CA 1
ATOM 849 C C . LEU A 1 109 ? 4.987 4.923 -5.034 1.00 96.12 109 LEU A C 1
ATOM 851 O O . LEU A 1 109 ? 4.573 4.870 -3.878 1.00 96.12 109 LEU A O 1
ATOM 855 N N . ASP A 1 110 ? 4.698 5.943 -5.845 1.00 95.81 110 ASP A N 1
ATOM 856 C CA . ASP A 1 110 ? 3.818 7.046 -5.450 1.00 95.81 110 ASP A CA 1
ATOM 857 C C . ASP A 1 110 ? 2.379 6.559 -5.201 1.00 95.81 110 ASP A C 1
ATOM 859 O O . ASP A 1 110 ? 1.762 6.939 -4.205 1.00 95.81 110 ASP A O 1
ATOM 863 N N . GLY A 1 111 ? 1.864 5.664 -6.052 1.00 95.62 111 GLY A N 1
ATOM 864 C CA . GLY A 1 111 ? 0.564 5.021 -5.841 1.00 95.62 111 GLY A CA 1
ATOM 865 C C . GLY A 1 111 ? 0.546 4.089 -4.625 1.00 95.62 111 GLY A C 1
ATOM 866 O O . GLY A 1 111 ? -0.420 4.087 -3.866 1.00 95.62 111 GLY A O 1
ATOM 867 N N . ALA A 1 112 ? 1.628 3.343 -4.393 1.00 96.88 112 ALA A N 1
ATOM 868 C CA . ALA A 1 112 ? 1.759 2.426 -3.264 1.00 96.88 112 ALA A CA 1
ATOM 869 C C . ALA A 1 112 ? 1.742 3.170 -1.917 1.00 96.88 112 ALA A C 1
ATOM 871 O O . ALA A 1 112 ? 1.080 2.723 -0.985 1.00 96.88 112 ALA A O 1
ATOM 872 N N . LYS A 1 113 ? 2.385 4.344 -1.829 1.00 96.69 113 LYS A N 1
ATOM 873 C CA . LYS A 1 113 ? 2.324 5.226 -0.645 1.00 96.69 113 LYS A CA 1
ATOM 874 C C . LYS A 1 113 ? 0.900 5.681 -0.331 1.00 96.69 113 LYS A C 1
ATOM 876 O O . LYS A 1 113 ? 0.481 5.622 0.819 1.00 96.69 113 LYS A O 1
ATOM 881 N N . GLN A 1 114 ? 0.159 6.110 -1.354 1.00 96.38 114 GLN A N 1
ATOM 882 C CA . GLN A 1 114 ? -1.238 6.527 -1.193 1.00 96.38 114 GLN A CA 1
ATOM 883 C C . GLN A 1 114 ? -2.119 5.353 -0.766 1.00 96.38 114 GLN A C 1
ATOM 885 O O . GLN A 1 114 ? -2.928 5.488 0.146 1.00 96.38 114 GLN A O 1
ATOM 890 N N . ALA A 1 115 ? -1.940 4.191 -1.397 1.00 95.81 115 ALA A N 1
ATOM 891 C CA . ALA A 1 115 ? -2.671 2.985 -1.038 1.00 95.81 115 ALA A CA 1
ATOM 892 C C . ALA A 1 115 ? -2.388 2.562 0.411 1.00 95.81 115 ALA A C 1
ATOM 894 O O . ALA A 1 115 ? -3.328 2.209 1.116 1.00 95.81 115 ALA A O 1
ATOM 895 N N . TYR A 1 116 ? -1.133 2.645 0.865 1.00 96.75 116 TYR A N 1
ATOM 896 C CA . TYR A 1 116 ? -0.758 2.355 2.249 1.00 96.75 116 TYR A CA 1
ATOM 897 C C . TYR A 1 116 ? -1.528 3.238 3.233 1.00 96.75 116 TYR A C 1
ATOM 899 O O . TYR A 1 116 ? -2.244 2.710 4.080 1.00 96.75 116 TYR A O 1
ATOM 907 N N . GLU A 1 117 ? -1.455 4.564 3.066 1.00 96.38 117 GLU A N 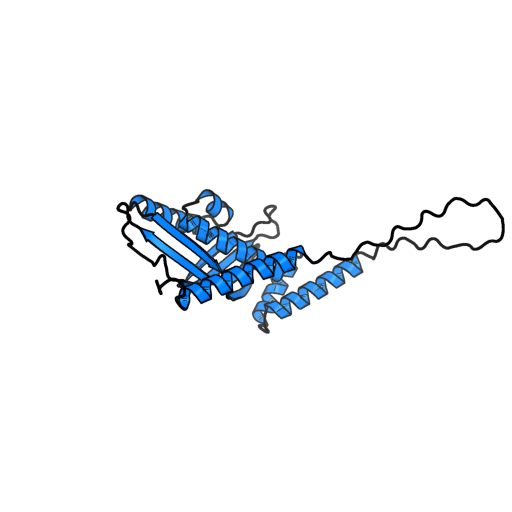1
ATOM 908 C CA . GLU A 1 117 ? -2.177 5.527 3.908 1.00 96.38 117 GLU A CA 1
ATOM 909 C C . GLU A 1 117 ? -3.687 5.238 3.918 1.00 96.38 117 GLU A C 1
ATOM 911 O O . GLU A 1 117 ? -4.294 5.101 4.979 1.00 96.38 117 GLU A O 1
ATOM 916 N N . MET A 1 118 ? -4.288 5.049 2.738 1.00 96.06 118 MET A N 1
ATOM 917 C CA . MET A 1 118 ? -5.712 4.732 2.621 1.00 96.06 118 MET A CA 1
ATOM 918 C C . MET A 1 118 ? -6.085 3.443 3.358 1.00 96.06 118 MET A C 1
ATOM 920 O O . MET A 1 118 ? -7.108 3.413 4.037 1.00 96.06 118 MET A O 1
ATOM 924 N N . VAL A 1 119 ? -5.283 2.381 3.239 1.00 96.25 119 VAL A N 1
ATOM 925 C CA . VAL A 1 119 ? -5.562 1.089 3.881 1.00 96.25 119 VAL A CA 1
ATOM 926 C C . VAL A 1 119 ? -5.453 1.194 5.400 1.00 96.25 119 VAL A C 1
ATOM 928 O O . VAL A 1 119 ? -6.379 0.760 6.084 1.00 96.25 119 VAL A O 1
ATOM 931 N N . VAL A 1 120 ? -4.380 1.781 5.944 1.00 94.62 120 VAL A N 1
ATOM 932 C CA . VAL A 1 120 ? -4.202 1.866 7.407 1.00 94.62 120 VAL A CA 1
ATOM 933 C C . VAL A 1 120 ? -5.255 2.769 8.053 1.00 94.62 120 VAL A C 1
ATOM 935 O O . VAL A 1 120 ? -5.842 2.405 9.073 1.00 94.62 120 VAL A O 1
ATOM 938 N N . THR A 1 121 ? -5.598 3.891 7.410 1.00 95.50 121 THR A N 1
ATOM 939 C CA . THR A 1 121 ? -6.663 4.782 7.883 1.00 95.50 121 THR A CA 1
ATOM 940 C C . THR A 1 121 ? -8.039 4.126 7.767 1.00 95.50 121 THR A C 1
ATOM 942 O O . THR A 1 121 ? -8.827 4.193 8.713 1.00 95.50 121 THR A O 1
ATOM 945 N N . ALA A 1 122 ? -8.341 3.449 6.653 1.00 96.25 122 ALA A N 1
ATOM 946 C CA . ALA A 1 122 ? -9.604 2.729 6.488 1.00 96.25 122 ALA A CA 1
ATOM 947 C C . ALA A 1 122 ? -9.744 1.579 7.492 1.00 96.25 122 ALA A C 1
ATOM 949 O O . ALA A 1 122 ? -10.831 1.360 8.024 1.00 96.25 122 ALA A O 1
ATOM 950 N N . TYR A 1 123 ? -8.655 0.868 7.790 1.00 95.00 123 TYR A N 1
ATOM 951 C CA . TYR A 1 123 ? -8.641 -0.183 8.800 1.00 95.00 123 TYR A CA 1
ATOM 952 C C . TYR A 1 123 ? -8.974 0.364 10.191 1.00 95.00 123 TYR A C 1
ATOM 954 O O . TYR A 1 123 ? -9.897 -0.137 10.843 1.00 95.00 123 TYR A O 1
ATOM 962 N N . ALA A 1 124 ? -8.310 1.445 10.609 1.00 94.25 124 ALA A N 1
ATOM 963 C CA . ALA A 1 124 ? -8.595 2.097 11.882 1.00 94.25 124 ALA A CA 1
ATOM 964 C C . ALA A 1 124 ? -10.045 2.610 11.962 1.00 94.25 124 ALA A C 1
ATOM 966 O O . ALA A 1 124 ? -10.736 2.371 12.957 1.00 94.25 124 ALA A O 1
ATOM 967 N N . ALA A 1 125 ? -10.551 3.213 10.881 1.00 94.69 125 ALA A N 1
ATOM 968 C CA . ALA A 1 125 ? -11.926 3.706 10.777 1.00 94.69 125 ALA A CA 1
ATOM 969 C C . ALA A 1 125 ? -12.987 2.596 10.618 1.00 94.69 125 ALA A C 1
ATOM 971 O O . ALA A 1 125 ? -14.177 2.863 10.764 1.00 94.69 125 ALA A O 1
ATOM 972 N N . GLY A 1 126 ? -12.584 1.358 10.311 1.00 95.25 126 GLY A N 1
ATOM 973 C CA . GLY A 1 126 ? -13.508 0.256 10.028 1.00 95.25 126 GLY A CA 1
ATOM 974 C C . GLY A 1 126 ? -14.197 0.335 8.654 1.00 95.25 126 GLY A C 1
ATOM 975 O O . GLY A 1 126 ? -15.222 -0.322 8.438 1.00 95.25 126 GLY A O 1
ATOM 976 N N . ASP A 1 127 ? -13.650 1.106 7.706 1.00 96.31 127 ASP A N 1
ATOM 977 C CA . ASP A 1 127 ? -14.202 1.286 6.357 1.00 96.31 127 ASP A CA 1
ATOM 978 C C . ASP A 1 127 ? -13.908 0.078 5.452 1.00 96.31 127 ASP A C 1
ATOM 980 O O . ASP A 1 127 ? -12.980 0.034 4.639 1.00 96.31 127 ASP A O 1
ATOM 984 N N . ARG A 1 128 ? -14.773 -0.928 5.566 1.00 96.62 128 ARG A N 1
ATOM 985 C CA . ARG A 1 128 ? -14.721 -2.152 4.756 1.00 96.62 128 ARG A CA 1
ATOM 986 C C . ARG A 1 128 ? -14.942 -1.893 3.264 1.00 96.62 128 ARG A C 1
ATOM 988 O O . ARG A 1 128 ? -14.491 -2.690 2.443 1.00 96.62 128 ARG A O 1
ATOM 995 N N . ALA A 1 129 ? -15.647 -0.824 2.890 1.00 96.38 129 ALA A N 1
ATOM 996 C CA .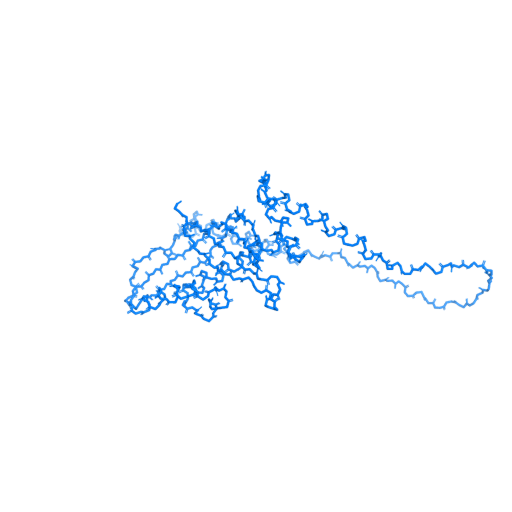 ALA A 1 129 ? -15.915 -0.531 1.486 1.00 96.38 129 ALA A CA 1
ATOM 997 C C . ALA A 1 129 ? -14.639 -0.061 0.782 1.00 96.38 129 ALA A C 1
ATOM 999 O O . ALA A 1 129 ? -14.338 -0.537 -0.314 1.00 96.38 129 ALA A O 1
ATOM 1000 N N . MET A 1 130 ? -13.862 0.809 1.434 1.00 95.19 130 MET A N 1
ATOM 1001 C CA . MET A 1 130 ? -12.559 1.236 0.930 1.00 95.19 130 MET A CA 1
ATOM 1002 C C . MET A 1 130 ? -11.578 0.061 0.853 1.00 95.19 130 MET A C 1
ATOM 1004 O O . MET A 1 130 ? -10.989 -0.172 -0.204 1.00 95.19 130 MET A O 1
ATOM 1008 N N . LEU A 1 131 ? -11.470 -0.737 1.921 1.00 95.25 131 LEU A N 1
ATOM 1009 C CA . LEU A 1 131 ? -10.560 -1.887 1.966 1.00 95.25 131 LEU A CA 1
ATOM 1010 C C . LEU A 1 131 ? -10.848 -2.909 0.860 1.00 95.25 131 LEU A C 1
ATOM 1012 O O . LEU A 1 131 ? -9.928 -3.383 0.200 1.00 95.25 131 LEU A O 1
ATOM 1016 N N . LYS A 1 132 ? -12.121 -3.199 0.576 1.00 95.44 132 LYS A N 1
ATOM 1017 C CA . LYS A 1 132 ? -12.511 -4.145 -0.483 1.00 95.44 132 LYS A CA 1
ATOM 1018 C C . LYS A 1 132 ? -12.023 -3.737 -1.882 1.00 95.44 132 LYS A C 1
ATOM 1020 O O . LYS A 1 132 ? -11.840 -4.596 -2.747 1.00 95.44 132 LYS A O 1
ATOM 1025 N N . ASN A 1 133 ? -11.840 -2.440 -2.121 1.00 93.88 133 ASN A N 1
ATOM 1026 C CA . ASN A 1 133 ? -11.360 -1.932 -3.406 1.00 93.88 133 ASN A CA 1
ATOM 1027 C C . ASN A 1 133 ? -9.832 -2.019 -3.537 1.00 93.88 133 ASN A C 1
ATOM 1029 O O . ASN A 1 133 ? -9.337 -2.185 -4.649 1.00 93.88 133 ASN A O 1
ATOM 1033 N N . LEU A 1 134 ? -9.104 -1.926 -2.420 1.00 94.62 134 LEU A N 1
ATOM 1034 C CA . LEU A 1 134 ? -7.637 -1.860 -2.379 1.00 94.62 134 LEU A CA 1
ATOM 1035 C C . LEU A 1 134 ? -6.977 -3.223 -2.133 1.00 94.62 134 LEU A C 1
ATOM 1037 O O . LEU A 1 134 ? -5.829 -3.441 -2.517 1.00 94.62 134 LEU A O 1
ATOM 1041 N N . LEU A 1 135 ? -7.696 -4.145 -1.495 1.00 95.81 135 LEU A N 1
ATOM 1042 C CA . LEU A 1 135 ? -7.176 -5.438 -1.070 1.00 95.81 135 LEU A CA 1
ATOM 1043 C C . LEU A 1 135 ? -7.687 -6.575 -1.968 1.00 95.81 135 LEU A C 1
ATOM 1045 O O . LEU A 1 135 ? -8.778 -6.526 -2.552 1.00 95.81 135 LEU A O 1
ATOM 1049 N N . GLU A 1 136 ? -6.881 -7.625 -2.086 1.00 95.69 136 GLU A N 1
ATOM 1050 C CA . GLU A 1 136 ? -7.339 -8.929 -2.563 1.00 95.69 136 GLU A CA 1
ATOM 1051 C C . GLU A 1 136 ? -8.281 -9.556 -1.521 1.00 95.69 136 GLU A C 1
ATOM 1053 O O . GLU A 1 136 ? -8.252 -9.194 -0.344 1.00 95.69 136 GLU A O 1
ATOM 1058 N N . LYS A 1 137 ? -9.167 -10.453 -1.962 1.00 95.00 137 LYS A N 1
ATOM 1059 C CA . LYS A 1 137 ? -10.200 -11.063 -1.130 1.00 95.00 137 LYS A CA 1
ATOM 1060 C C . LYS A 1 137 ? -9.636 -11.694 0.150 1.00 95.00 137 LYS A C 1
ATOM 1062 O O . LYS A 1 137 ? -10.209 -11.475 1.213 1.00 95.00 137 LYS A O 1
ATOM 1067 N N . ASP A 1 138 ? -8.550 -12.451 0.071 1.00 93.56 138 ASP A N 1
ATOM 1068 C CA . ASP A 1 138 ? -8.034 -13.195 1.220 1.00 93.56 138 ASP A CA 1
ATOM 1069 C C . ASP A 1 138 ? -7.417 -12.257 2.273 1.00 93.56 138 ASP A C 1
ATOM 1071 O O . ASP A 1 138 ? -7.641 -12.436 3.473 1.00 93.56 138 ASP A O 1
ATOM 1075 N N . VAL A 1 139 ? -6.731 -11.192 1.838 1.00 95.50 139 VAL A N 1
ATOM 1076 C CA . VAL A 1 139 ? -6.230 -10.129 2.732 1.00 95.50 139 VAL A CA 1
ATOM 1077 C C . VAL A 1 139 ? -7.394 -9.339 3.329 1.00 95.50 139 VAL A C 1
ATOM 1079 O O . VAL A 1 139 ? -7.443 -9.113 4.538 1.00 95.50 139 VAL A O 1
ATOM 1082 N N . PHE A 1 140 ? -8.369 -8.963 2.498 1.00 96.44 140 PHE A N 1
ATOM 1083 C CA . PHE A 1 140 ? -9.572 -8.257 2.929 1.00 96.44 140 PHE A CA 1
ATOM 1084 C C . PHE A 1 140 ? -10.331 -9.023 4.018 1.00 96.44 140 PHE A C 1
ATOM 1086 O O . PHE A 1 140 ? -10.713 -8.428 5.025 1.00 96.44 140 PHE A O 1
ATOM 1093 N N . ASP A 1 141 ? -10.510 -10.335 3.854 1.00 95.81 141 ASP A N 1
ATOM 1094 C CA . ASP A 1 141 ? -11.192 -11.181 4.835 1.00 95.81 141 ASP A CA 1
ATOM 1095 C C . ASP A 1 141 ? -10.446 -11.192 6.186 1.00 95.81 141 ASP A C 1
ATOM 1097 O O . ASP A 1 141 ? -11.073 -11.216 7.249 1.00 95.81 141 ASP A O 1
ATOM 1101 N N . GLY A 1 142 ? -9.109 -11.119 6.171 1.00 94.31 142 GLY A N 1
ATOM 1102 C CA . GLY A 1 142 ? -8.282 -10.941 7.368 1.00 94.31 142 GLY A CA 1
ATOM 1103 C C . GLY A 1 142 ? -8.588 -9.638 8.108 1.00 94.31 142 GLY A C 1
ATOM 1104 O O . GLY A 1 142 ? -8.958 -9.669 9.283 1.00 94.31 142 GLY A O 1
ATOM 1105 N N . PHE A 1 143 ? -8.518 -8.511 7.397 1.00 94.88 143 PHE A N 1
ATOM 1106 C CA . PHE A 1 143 ? -8.809 -7.183 7.947 1.00 94.88 143 PHE A CA 1
ATOM 1107 C C . PHE A 1 143 ? -10.258 -7.085 8.439 1.00 94.88 143 PHE A C 1
ATOM 1109 O O . PHE A 1 143 ? -10.521 -6.568 9.523 1.00 94.88 143 PHE A O 1
ATOM 1116 N N . GLN A 1 144 ? -11.213 -7.630 7.680 1.00 95.69 144 GLN A N 1
ATOM 1117 C CA . GLN A 1 144 ? -12.626 -7.623 8.045 1.00 95.69 144 GLN A CA 1
ATOM 1118 C C . GLN A 1 144 ? -12.880 -8.346 9.373 1.00 95.69 144 GLN A C 1
ATOM 1120 O O . GLN A 1 144 ? -13.687 -7.861 10.171 1.00 95.69 144 GLN A O 1
ATOM 1125 N N . ARG A 1 145 ? -12.225 -9.492 9.612 1.00 96.69 145 ARG A N 1
ATOM 1126 C CA . ARG A 1 145 ? -12.350 -10.228 10.880 1.00 96.69 145 ARG A CA 1
ATOM 1127 C C . ARG A 1 145 ? -11.816 -9.418 12.052 1.00 96.69 145 ARG A C 1
ATOM 1129 O O . ARG A 1 145 ? -12.549 -9.241 13.017 1.00 96.69 145 ARG A O 1
ATOM 1136 N N . ALA A 1 146 ? -10.616 -8.857 11.928 1.00 93.94 146 ALA A N 1
ATOM 1137 C CA . ALA A 1 146 ? -10.023 -8.041 12.985 1.00 93.94 146 ALA A CA 1
ATOM 1138 C C . ALA A 1 146 ? -10.878 -6.799 13.310 1.00 93.94 146 ALA A C 1
ATOM 1140 O O . ALA A 1 146 ? -11.109 -6.483 14.476 1.00 93.94 146 ALA A O 1
ATOM 1141 N N . ILE A 1 147 ? -11.446 -6.138 12.290 1.00 94.75 147 ILE A N 1
ATOM 1142 C CA . ILE A 1 147 ? -12.395 -5.033 12.505 1.00 94.75 147 ILE A CA 1
ATOM 1143 C C . ILE A 1 147 ? -13.645 -5.528 13.249 1.00 94.75 147 ILE A C 1
ATOM 1145 O O . ILE A 1 147 ? -14.087 -4.876 1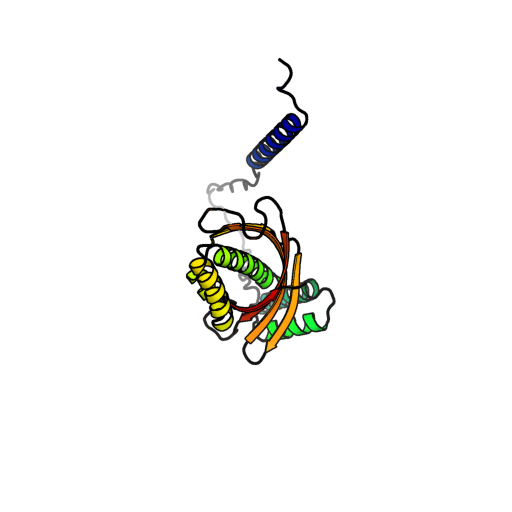4.190 1.00 94.75 147 ILE A O 1
ATOM 1149 N N . ALA A 1 148 ? -14.220 -6.665 12.846 1.00 95.81 148 ALA A N 1
ATOM 1150 C CA . ALA A 1 148 ? -15.422 -7.206 13.482 1.00 95.81 148 ALA A CA 1
ATOM 1151 C C . ALA A 1 148 ? -15.187 -7.613 14.947 1.00 95.81 148 ALA A C 1
ATOM 1153 O O . ALA A 1 148 ? -16.055 -7.385 15.785 1.00 95.81 148 ALA A O 1
ATOM 1154 N N . GLU A 1 149 ? -14.025 -8.183 15.267 1.00 95.44 149 GLU A N 1
ATOM 1155 C CA . GLU A 1 149 ? -13.634 -8.529 16.639 1.00 95.44 149 GLU A CA 1
ATOM 1156 C C . GLU A 1 149 ? -13.514 -7.280 17.517 1.00 95.44 149 GLU A C 1
ATOM 1158 O O . GLU A 1 149 ? -14.085 -7.235 18.608 1.00 95.44 149 GLU A O 1
ATOM 1163 N N . ARG A 1 150 ? -12.856 -6.233 17.009 1.00 94.56 150 ARG A N 1
ATOM 1164 C CA . ARG A 1 150 ? -12.737 -4.940 17.692 1.00 94.56 150 ARG A CA 1
ATOM 1165 C C . ARG A 1 150 ? -14.100 -4.286 17.945 1.00 94.56 150 ARG A C 1
ATOM 1167 O O . ARG A 1 150 ? -14.381 -3.835 19.054 1.00 94.56 150 ARG A O 1
ATOM 1174 N N . GLU A 1 151 ? -14.968 -4.267 16.935 1.00 94.12 151 GLU A N 1
ATOM 1175 C CA . GLU A 1 151 ? -16.333 -3.739 17.062 1.00 94.12 151 GLU A CA 1
ATOM 1176 C C . GLU A 1 151 ? -17.162 -4.546 18.072 1.00 94.12 151 GLU A C 1
ATOM 1178 O O . GLU A 1 151 ? -17.880 -3.963 18.885 1.00 94.12 151 GLU A O 1
ATOM 1183 N N . ALA A 1 152 ? -17.040 -5.878 18.071 1.00 95.69 152 ALA A N 1
ATOM 1184 C CA . ALA A 1 152 ? -17.720 -6.746 19.032 1.00 95.69 152 ALA A CA 1
ATOM 1185 C C . ALA A 1 152 ? -17.228 -6.528 20.474 1.00 95.69 152 ALA A C 1
ATOM 1187 O O . ALA A 1 152 ? -18.013 -6.648 21.415 1.00 95.69 152 ALA A O 1
ATOM 1188 N N . ALA A 1 153 ? -15.955 -6.162 20.649 1.00 94.06 153 ALA A N 1
ATOM 1189 C CA . ALA A 1 153 ? -15.391 -5.744 21.931 1.00 94.06 153 ALA A CA 1
ATOM 1190 C C . ALA A 1 153 ? -15.827 -4.326 22.360 1.00 94.06 153 ALA A C 1
ATOM 1192 O O . ALA A 1 153 ? -15.506 -3.895 23.468 1.00 94.06 153 ALA A O 1
ATOM 1193 N N . GLY A 1 154 ? -16.559 -3.595 21.510 1.00 94.69 154 GLY A N 1
ATOM 1194 C CA . GLY A 1 154 ? -16.962 -2.211 21.761 1.00 94.69 154 GLY A CA 1
ATOM 1195 C C . GLY A 1 154 ? -15.781 -1.243 21.778 1.00 94.69 154 GLY A C 1
ATOM 1196 O O . GLY A 1 154 ? -15.847 -0.228 22.466 1.00 94.69 154 GLY A O 1
ATOM 1197 N N . GLN A 1 155 ? -14.697 -1.579 21.076 1.00 94.38 155 GLN A N 1
ATOM 1198 C CA . GLN A 1 155 ? -13.484 -0.776 21.030 1.00 94.38 155 GLN A CA 1
ATOM 1199 C C . GLN A 1 155 ? -13.508 0.213 19.858 1.00 94.38 155 GLN A C 1
ATOM 1201 O O . GLN A 1 155 ? -13.945 -0.120 18.754 1.00 94.38 155 GLN A O 1
ATOM 1206 N N . SER A 1 156 ? -12.975 1.414 20.074 1.00 92.00 156 SER A N 1
ATOM 1207 C CA . SER A 1 156 ? -12.747 2.429 19.039 1.00 92.00 156 SER A CA 1
ATOM 1208 C C . SER A 1 156 ? -11.257 2.713 18.890 1.00 92.00 156 SER A C 1
ATOM 1210 O O . SER A 1 156 ? -10.522 2.628 19.867 1.00 92.00 156 SER A O 1
ATOM 1212 N N . VAL A 1 157 ? -10.800 3.067 17.688 1.00 94.69 157 VAL A N 1
ATOM 1213 C CA . VAL A 1 157 ? -9.395 3.441 17.448 1.00 94.69 157 VAL A CA 1
ATOM 1214 C C . VAL A 1 157 ? -9.344 4.888 16.987 1.00 94.69 157 VAL A C 1
ATOM 1216 O O . VAL A 1 157 ? -9.917 5.224 15.951 1.00 94.69 157 VAL A O 1
ATOM 1219 N N . ASP A 1 158 ? -8.629 5.710 17.745 1.00 92.81 158 ASP A N 1
ATOM 1220 C CA . ASP A 1 158 ? -8.210 7.047 17.350 1.00 92.81 158 ASP A CA 1
ATOM 1221 C C . ASP A 1 158 ? -6.874 6.907 16.613 1.00 92.81 158 ASP A C 1
ATOM 1223 O O . ASP A 1 158 ? -5.847 6.633 17.230 1.00 92.81 158 ASP A O 1
ATOM 1227 N N . PHE A 1 159 ? -6.886 7.050 15.287 1.00 94.69 159 PHE A N 1
ATOM 1228 C CA . PHE A 1 159 ? -5.703 6.863 14.447 1.00 94.69 159 PHE A CA 1
ATOM 1229 C C . PHE A 1 159 ? -5.390 8.120 13.646 1.00 94.69 159 PHE A C 1
ATOM 1231 O O . PHE A 1 159 ? -6.261 8.675 12.974 1.00 94.69 159 PHE A O 1
ATOM 1238 N N . THR A 1 160 ? -4.128 8.534 13.673 1.00 94.88 160 THR A N 1
ATOM 1239 C CA . THR A 1 160 ? -3.593 9.612 12.844 1.00 94.88 160 THR A CA 1
ATOM 1240 C C . THR A 1 160 ? -2.341 9.128 12.132 1.00 94.88 160 THR A C 1
ATOM 1242 O O . THR A 1 160 ? -1.378 8.688 12.756 1.00 94.88 160 THR A O 1
ATOM 1245 N N . PHE A 1 161 ? -2.338 9.252 10.812 1.00 95.50 161 PHE A N 1
ATOM 1246 C CA . PHE A 1 161 ? -1.153 9.010 10.006 1.00 95.50 161 PHE A CA 1
ATOM 1247 C C . PHE A 1 161 ? -0.265 10.261 10.006 1.00 95.50 161 PHE A C 1
ATOM 1249 O O . PHE A 1 161 ? -0.740 11.354 9.694 1.00 95.50 161 PHE A O 1
ATOM 1256 N N . VAL A 1 162 ? 1.008 10.114 10.378 1.00 96.12 162 VAL A N 1
ATOM 1257 C CA . VAL A 1 162 ? 1.963 11.233 10.469 1.00 96.12 162 VAL A CA 1
ATOM 1258 C C . VAL A 1 162 ? 2.798 11.326 9.198 1.00 96.12 162 VAL A C 1
ATOM 1260 O O . VAL A 1 162 ? 2.947 12.412 8.634 1.00 96.12 162 VAL A O 1
ATOM 1263 N N . GLY A 1 163 ? 3.323 10.198 8.716 1.00 95.25 163 GLY A N 1
ATOM 1264 C CA . GLY A 1 163 ? 4.103 10.179 7.487 1.00 95.25 163 GLY A CA 1
ATOM 1265 C C . GLY A 1 163 ? 4.747 8.838 7.157 1.00 95.25 163 GLY A C 1
ATOM 1266 O O . GLY A 1 163 ? 4.583 7.843 7.852 1.00 95.25 163 GLY A O 1
ATOM 1267 N N . LEU A 1 164 ? 5.509 8.833 6.064 1.00 95.81 164 LEU A N 1
ATOM 1268 C CA . LEU A 1 164 ? 6.299 7.697 5.585 1.00 95.81 164 LEU A CA 1
ATOM 1269 C C . LEU A 1 164 ? 7.752 8.153 5.407 1.00 95.81 164 LEU A C 1
ATOM 1271 O O . LEU A 1 164 ? 8.132 8.534 4.294 1.00 95.81 164 LEU A O 1
ATOM 1275 N N . PRO A 1 165 ? 8.564 8.180 6.482 1.00 95.25 165 PRO A N 1
ATOM 1276 C CA . PRO A 1 165 ? 9.962 8.603 6.404 1.00 95.25 165 PRO A CA 1
ATOM 1277 C C . PRO A 1 165 ? 10.788 7.788 5.403 1.00 95.25 165 PRO A C 1
ATOM 1279 O O . PRO A 1 165 ? 11.721 8.326 4.804 1.00 95.25 165 PRO A O 1
ATOM 1282 N N . LYS A 1 166 ? 10.459 6.505 5.200 1.00 95.38 166 LYS A N 1
ATOM 1283 C CA . LYS A 1 166 ? 11.208 5.624 4.301 1.00 95.38 166 LYS A CA 1
ATOM 1284 C C . LYS A 1 166 ? 10.286 4.637 3.592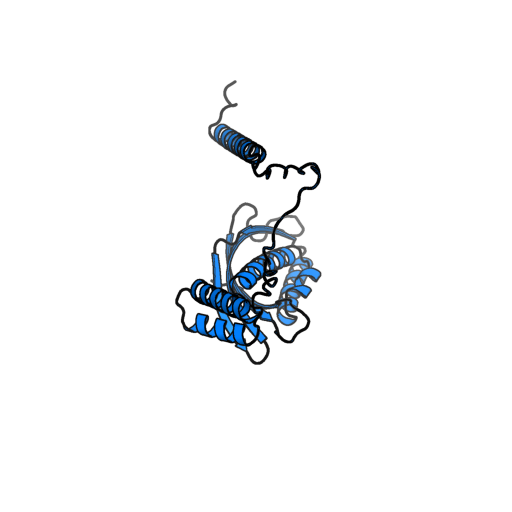 1.00 95.38 166 LYS A C 1
ATOM 1286 O O . LYS A 1 166 ? 9.459 3.990 4.227 1.00 95.38 166 LYS A O 1
ATOM 1291 N N . VAL A 1 167 ? 10.448 4.519 2.274 1.00 96.56 167 VAL A N 1
ATOM 1292 C CA . VAL A 1 167 ? 9.720 3.555 1.438 1.00 96.56 167 VAL A CA 1
ATOM 1293 C C . VAL A 1 167 ? 10.654 3.034 0.358 1.00 96.56 167 VAL A C 1
ATOM 1295 O O . VAL A 1 167 ? 11.225 3.832 -0.388 1.00 96.56 167 VAL A O 1
ATOM 1298 N N . GLU A 1 168 ? 10.794 1.717 0.266 1.00 95.69 168 GLU A N 1
ATOM 1299 C CA . GLU A 1 168 ? 11.718 1.055 -0.658 1.00 95.69 168 GLU A CA 1
ATOM 1300 C C . GLU A 1 168 ? 11.040 -0.133 -1.333 1.00 95.69 168 GLU A C 1
ATOM 1302 O O . GLU A 1 168 ? 10.304 -0.881 -0.695 1.00 95.69 168 GLU A O 1
ATOM 1307 N N . ILE A 1 169 ? 11.295 -0.323 -2.626 1.00 97.12 169 ILE A N 1
ATOM 1308 C CA . ILE A 1 169 ? 10.878 -1.539 -3.327 1.00 97.12 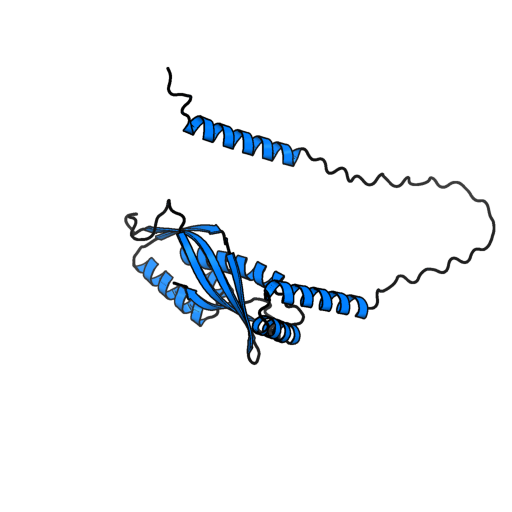169 ILE A CA 1
ATOM 1309 C C . ILE A 1 169 ? 11.924 -2.607 -3.015 1.00 97.12 169 ILE A C 1
ATOM 1311 O O . ILE A 1 169 ? 13.102 -2.396 -3.288 1.00 97.12 169 ILE A O 1
ATOM 1315 N N . SER A 1 170 ? 11.504 -3.721 -2.420 1.00 96.31 170 SER A N 1
ATOM 1316 C CA . SER A 1 170 ? 12.393 -4.831 -2.066 1.00 96.31 170 SER A CA 1
ATOM 1317 C C . SER A 1 170 ? 12.431 -5.916 -3.137 1.00 96.31 170 SER A C 1
ATOM 1319 O O . SER A 1 170 ? 13.455 -6.573 -3.293 1.00 96.31 170 SER A O 1
ATOM 1321 N N . GLU A 1 171 ? 11.346 -6.094 -3.892 1.00 96.50 171 GLU A N 1
ATOM 1322 C CA . GLU A 1 171 ? 11.248 -7.131 -4.917 1.00 96.50 171 GLU A CA 1
ATOM 1323 C C . GLU A 1 171 ? 10.339 -6.693 -6.066 1.00 96.50 171 GLU A C 1
ATOM 1325 O O . GLU A 1 171 ? 9.349 -5.985 -5.868 1.00 96.50 171 GLU A O 1
ATOM 1330 N N . ALA A 1 172 ? 10.670 -7.135 -7.276 1.00 97.12 172 ALA A N 1
ATOM 1331 C CA . ALA A 1 172 ? 9.833 -6.980 -8.452 1.00 97.12 172 ALA A CA 1
ATOM 1332 C C . ALA A 1 172 ? 9.894 -8.261 -9.282 1.00 97.12 172 ALA A C 1
ATOM 1334 O O . ALA A 1 172 ? 10.973 -8.691 -9.684 1.00 97.12 172 ALA A O 1
ATOM 1335 N N . GLU A 1 173 ? 8.745 -8.852 -9.583 1.00 95.38 173 GLU A N 1
ATOM 1336 C CA . GLU A 1 173 ? 8.680 -10.063 -10.391 1.00 95.38 173 GLU A CA 1
ATOM 1337 C C . GLU A 1 173 ? 7.445 -10.100 -11.294 1.00 95.38 173 GLU A C 1
ATOM 1339 O O . GLU A 1 173 ? 6.439 -9.415 -11.091 1.00 95.38 173 GLU A O 1
ATOM 1344 N N . TYR A 1 174 ? 7.529 -10.931 -12.329 1.00 94.38 174 TYR A N 1
ATOM 1345 C CA . TYR A 1 174 ? 6.397 -11.273 -13.177 1.00 94.38 174 TYR A CA 1
ATOM 1346 C C . TYR A 1 174 ? 6.107 -12.768 -13.029 1.00 94.38 174 TYR A C 1
ATOM 1348 O O . TYR A 1 174 ? 6.737 -13.598 -13.687 1.00 94.38 174 TYR A O 1
ATOM 1356 N N . ASP A 1 175 ? 5.148 -13.119 -12.169 1.00 91.31 175 ASP A N 1
ATOM 1357 C CA . ASP A 1 175 ? 4.718 -14.503 -11.958 1.00 91.31 175 ASP A CA 1
ATOM 1358 C C . ASP A 1 175 ? 3.539 -14.844 -12.869 1.00 91.31 175 ASP A C 1
ATOM 1360 O O . ASP A 1 175 ? 2.398 -14.428 -12.635 1.00 91.31 175 ASP A O 1
ATOM 1364 N N . LYS A 1 176 ? 3.813 -15.662 -13.896 1.00 86.38 176 LYS A N 1
ATOM 1365 C CA . LYS A 1 176 ? 2.872 -16.225 -14.888 1.00 86.38 176 LYS A CA 1
ATOM 1366 C C . LYS A 1 176 ? 2.070 -15.180 -15.669 1.00 86.38 176 LYS A C 1
ATOM 1368 O O . LYS A 1 176 ? 2.165 -15.100 -16.889 1.00 86.38 176 LYS A O 1
ATOM 1373 N N . LYS A 1 177 ? 1.173 -14.478 -14.981 1.00 90.38 177 LYS A N 1
ATOM 1374 C CA . LYS A 1 177 ? 0.202 -13.517 -15.512 1.00 90.38 177 LYS A CA 1
ATOM 1375 C C . LYS A 1 177 ? 0.131 -12.229 -14.695 1.00 90.38 177 LYS A C 1
ATOM 1377 O O . LYS A 1 177 ? -0.462 -11.271 -15.187 1.00 90.38 177 LYS A O 1
ATOM 1382 N N . ASN A 1 178 ? 0.694 -12.212 -13.492 1.00 93.62 178 ASN A N 1
ATOM 1383 C CA . ASN A 1 178 ? 0.632 -11.078 -12.589 1.00 93.62 178 ASN A CA 1
ATOM 1384 C C . ASN A 1 178 ? 2.018 -10.464 -12.446 1.00 93.62 178 ASN A C 1
ATOM 1386 O O . ASN A 1 178 ? 3.017 -11.168 -12.347 1.00 93.62 178 ASN A O 1
ATOM 1390 N N . VAL A 1 179 ? 2.052 -9.143 -12.429 1.00 95.75 179 VAL A N 1
ATOM 1391 C CA . VAL A 1 179 ? 3.181 -8.390 -11.906 1.00 95.75 179 VAL A CA 1
ATOM 1392 C C . VAL A 1 179 ? 3.016 -8.330 -10.396 1.00 95.75 179 VAL A C 1
ATOM 1394 O O . VAL A 1 179 ? 1.927 -7.993 -9.925 1.00 95.75 179 VAL A O 1
ATOM 1397 N N . LEU A 1 180 ? 4.081 -8.655 -9.673 1.00 96.75 180 LEU A N 1
ATOM 1398 C CA . LEU A 1 180 ? 4.156 -8.611 -8.221 1.00 96.75 180 LEU A CA 1
ATOM 1399 C C . LEU A 1 180 ? 5.289 -7.663 -7.835 1.00 96.75 180 LEU A C 1
ATOM 1401 O O . LEU A 1 180 ? 6.404 -7.797 -8.334 1.00 96.75 180 LEU A O 1
ATOM 1405 N N . ILE A 1 181 ? 4.993 -6.685 -6.987 1.00 97.75 181 ILE A N 1
ATOM 1406 C CA . ILE A 1 181 ? 5.990 -5.747 -6.471 1.00 97.75 181 ILE A CA 1
ATOM 1407 C C . ILE A 1 181 ? 5.871 -5.719 -4.954 1.00 97.75 181 ILE A C 1
ATOM 1409 O O . ILE A 1 181 ? 4.798 -5.417 -4.427 1.00 97.75 181 ILE A O 1
ATOM 1413 N N . THR A 1 182 ? 6.967 -6.008 -4.264 1.00 97.88 182 THR A N 1
ATOM 1414 C CA . THR A 1 182 ? 7.039 -5.971 -2.802 1.00 97.88 182 THR A CA 1
ATOM 1415 C C . THR A 1 182 ? 7.691 -4.671 -2.358 1.00 97.88 182 THR A C 1
ATOM 1417 O O . THR A 1 182 ? 8.710 -4.243 -2.904 1.00 97.88 182 THR A O 1
ATOM 1420 N N . VAL A 1 183 ? 7.071 -4.012 -1.384 1.00 98.00 183 VAL A N 1
ATOM 1421 C CA . VAL A 1 183 ? 7.470 -2.699 -0.884 1.00 98.00 183 VAL A CA 1
ATOM 1422 C C . VAL A 1 183 ? 7.583 -2.754 0.628 1.00 98.00 183 VAL A C 1
ATOM 1424 O O . VAL A 1 183 ? 6.673 -3.227 1.305 1.00 98.00 183 VAL A O 1
ATOM 1427 N N . ARG A 1 184 ? 8.684 -2.218 1.149 1.00 97.75 184 ARG A N 1
ATOM 1428 C CA . ARG A 1 184 ? 8.894 -1.978 2.573 1.00 97.75 184 ARG A CA 1
ATOM 1429 C C . ARG A 1 184 ? 8.524 -0.545 2.907 1.00 97.75 184 ARG A C 1
ATOM 1431 O O . ARG A 1 184 ? 9.068 0.395 2.321 1.00 97.75 184 ARG A O 1
ATOM 1438 N N . PHE A 1 185 ? 7.619 -0.384 3.856 1.00 97.62 185 PHE A N 1
ATOM 1439 C CA . PHE A 1 185 ? 7.166 0.890 4.386 1.00 97.62 185 PHE A CA 1
ATOM 1440 C C . PHE A 1 185 ? 7.689 1.051 5.806 1.00 97.62 185 PHE A C 1
ATOM 1442 O O . PHE A 1 185 ? 7.547 0.156 6.628 1.00 97.62 185 PHE A O 1
ATOM 1449 N N . HIS A 1 186 ? 8.260 2.211 6.105 1.00 97.12 186 HIS A N 1
ATOM 1450 C CA . HIS A 1 186 ? 8.444 2.673 7.473 1.00 97.12 186 HIS A CA 1
ATOM 1451 C C . HIS A 1 186 ? 7.515 3.860 7.660 1.00 97.12 186 HIS A C 1
ATOM 1453 O O . HIS A 1 186 ? 7.747 4.919 7.068 1.00 97.12 186 HIS A O 1
ATOM 1459 N N . ALA A 1 187 ? 6.448 3.656 8.421 1.00 96.12 187 ALA A N 1
ATOM 1460 C CA . ALA A 1 187 ? 5.415 4.639 8.683 1.00 96.12 187 ALA A CA 1
ATOM 1461 C C . ALA A 1 187 ? 5.548 5.208 10.090 1.00 96.12 187 ALA A C 1
ATOM 1463 O O . ALA A 1 187 ? 5.916 4.507 11.027 1.00 96.12 187 ALA A O 1
ATOM 1464 N N . GLU A 1 188 ? 5.208 6.479 10.227 1.00 96.62 188 GLU A N 1
ATOM 1465 C CA . GLU A 1 188 ? 5.006 7.145 11.502 1.00 96.62 188 GLU A CA 1
ATOM 1466 C C . GLU A 1 188 ? 3.508 7.355 11.696 1.00 96.62 188 GLU A C 1
ATOM 1468 O O . GLU A 1 188 ? 2.826 7.931 10.839 1.00 96.62 188 GLU A O 1
ATOM 1473 N N . VAL A 1 189 ? 2.988 6.862 12.813 1.00 95.19 189 VAL A N 1
ATOM 1474 C CA . VAL A 1 189 ? 1.562 6.892 13.138 1.00 95.19 189 VAL A CA 1
ATOM 1475 C C . VAL A 1 189 ? 1.365 7.242 14.606 1.00 95.19 189 VAL A C 1
ATOM 1477 O O . VAL A 1 189 ? 2.254 7.061 15.429 1.00 95.19 189 VAL A O 1
ATOM 1480 N N . VAL A 1 190 ? 0.185 7.747 14.935 1.00 95.94 190 VAL A N 1
ATOM 1481 C CA . VAL A 1 190 ? -0.300 7.886 16.308 1.00 95.94 190 VAL A CA 1
ATOM 1482 C C . VAL A 1 190 ? -1.578 7.069 16.391 1.00 95.94 190 VAL A C 1
ATOM 1484 O O . VAL A 1 190 ? -2.487 7.275 15.584 1.00 95.94 190 VAL A O 1
ATOM 1487 N N . SER A 1 191 ? -1.646 6.131 17.329 1.00 93.50 191 SER A N 1
ATOM 1488 C CA . SER A 1 191 ? -2.782 5.222 17.465 1.00 93.50 191 SER A CA 1
ATOM 1489 C C . SER A 1 191 ? -3.137 5.041 18.931 1.00 93.50 191 SER A C 1
ATOM 1491 O O . SER A 1 191 ? -2.264 4.802 19.759 1.00 93.50 191 SER A O 1
ATOM 1493 N N . ALA A 1 192 ? -4.422 5.135 19.254 1.00 94.69 192 ALA A N 1
ATOM 1494 C CA . ALA A 1 192 ? -4.944 4.860 20.582 1.00 94.69 192 ALA A CA 1
ATOM 1495 C C . ALA A 1 192 ? -6.254 4.081 20.477 1.00 94.69 192 ALA A C 1
ATOM 1497 O O . ALA A 1 192 ? -7.240 4.565 19.920 1.00 94.69 192 ALA A O 1
ATOM 1498 N N . THR A 1 193 ? -6.285 2.884 21.051 1.00 93.81 193 THR A N 1
ATOM 1499 C CA . THR A 1 193 ? -7.498 2.073 21.140 1.00 93.81 193 THR A CA 1
ATOM 1500 C C . THR A 1 193 ? -8.169 2.316 22.481 1.00 93.81 193 THR A C 1
ATOM 1502 O O . THR A 1 193 ? -7.537 2.214 23.534 1.00 93.81 193 THR A O 1
ATOM 1505 N N . ARG A 1 194 ? -9.467 2.609 22.458 1.00 94.25 194 ARG A N 1
ATOM 1506 C CA . ARG A 1 194 ? -10.287 2.837 23.648 1.00 94.25 194 ARG A CA 1
ATOM 1507 C C . ARG A 1 194 ? -11.374 1.787 23.767 1.00 94.25 194 ARG A C 1
ATOM 1509 O O . ARG A 1 194 ? -11.892 1.325 22.754 1.00 94.25 194 ARG A O 1
ATOM 1516 N N . ASP A 1 195 ? -11.717 1.418 24.993 1.00 94.56 195 ASP A N 1
ATOM 1517 C CA . ASP A 1 195 ? -12.892 0.594 25.267 1.00 94.56 195 ASP A CA 1
ATOM 1518 C C . ASP A 1 195 ? -14.199 1.403 25.185 1.00 94.56 195 ASP A C 1
ATOM 1520 O O . ASP A 1 195 ? -14.213 2.620 24.982 1.00 94.56 195 ASP A O 1
ATOM 1524 N N . LYS A 1 196 ? -15.318 0.708 25.396 1.00 93.75 196 LYS A N 1
ATOM 1525 C CA . LYS A 1 196 ? -16.669 1.283 25.420 1.00 93.75 196 LYS A CA 1
ATOM 1526 C C . LYS A 1 196 ? -16.874 2.385 26.469 1.00 93.75 196 LYS A C 1
ATOM 1528 O O . LYS A 1 196 ? -17.813 3.166 26.344 1.00 93.75 196 LYS A O 1
ATOM 1533 N N . ASP A 1 197 ? -16.046 2.413 27.512 1.00 92.94 197 ASP A N 1
ATOM 1534 C CA . ASP A 1 197 ? -16.117 3.381 28.606 1.00 92.94 197 ASP A CA 1
ATOM 1535 C C . ASP A 1 197 ? -15.143 4.562 28.364 1.00 92.94 197 ASP A C 1
ATOM 1537 O O . ASP A 1 197 ? -15.098 5.503 29.156 1.00 92.94 197 ASP A O 1
ATOM 1541 N N . GLY A 1 198 ? -14.403 4.547 27.244 1.00 90.38 198 GLY A N 1
ATOM 1542 C CA . GLY A 1 198 ? -13.448 5.574 26.827 1.00 90.38 198 GLY A CA 1
ATOM 1543 C C . GLY A 1 198 ? -12.032 5.391 27.383 1.00 90.38 198 GLY A C 1
ATOM 1544 O O . GLY A 1 198 ? -11.158 6.227 27.113 1.00 90.38 198 GLY A O 1
ATOM 1545 N N . ASN A 1 199 ? -11.779 4.316 28.137 1.00 92.75 199 ASN A N 1
ATOM 1546 C CA . ASN A 1 199 ? -10.465 4.053 28.715 1.00 92.75 199 ASN A CA 1
ATOM 1547 C C . ASN A 1 199 ? -9.503 3.573 27.633 1.00 92.75 199 ASN A C 1
ATOM 1549 O O . ASN A 1 199 ? -9.862 2.745 26.798 1.00 92.75 199 ASN A O 1
ATOM 1553 N N . LEU A 1 200 ? -8.268 4.071 27.673 1.00 93.12 200 LEU A N 1
ATOM 1554 C CA . LEU A 1 200 ? -7.195 3.605 26.800 1.00 93.12 200 LEU A CA 1
ATOM 1555 C C . LEU A 1 200 ? -6.861 2.146 27.142 1.00 93.12 200 LEU A C 1
ATOM 1557 O O . LEU A 1 200 ? -6.503 1.851 28.282 1.00 93.12 200 LEU A O 1
ATOM 1561 N N . VAL A 1 201 ? -6.986 1.255 26.161 1.00 94.00 201 VAL A N 1
ATOM 1562 C CA . VAL A 1 201 ? -6.662 -0.174 26.294 1.00 94.00 201 VAL A CA 1
ATOM 1563 C C . VAL A 1 201 ? -5.402 -0.568 25.532 1.00 94.00 201 VAL A C 1
ATOM 1565 O O . VAL A 1 201 ? -4.788 -1.569 25.888 1.00 94.00 201 VAL A O 1
ATOM 1568 N N . ASP A 1 202 ? -5.021 0.204 24.513 1.00 89.50 202 ASP A N 1
ATOM 1569 C CA . ASP A 1 202 ? -3.824 -0.033 23.706 1.00 89.50 202 ASP A CA 1
ATOM 1570 C C . ASP A 1 202 ? -3.356 1.256 23.005 1.00 89.50 202 ASP A C 1
ATOM 1572 O O . ASP A 1 202 ? -4.165 2.153 22.750 1.00 89.50 202 ASP A O 1
ATOM 1576 N N . GLY A 1 203 ? -2.064 1.335 22.684 1.00 89.12 203 GLY A N 1
ATOM 1577 C CA . GLY A 1 203 ? -1.431 2.479 22.025 1.00 89.12 203 GLY A CA 1
ATOM 1578 C C . GLY A 1 203 ? -1.260 3.721 22.907 1.00 89.12 203 GLY A C 1
ATOM 1579 O O . GLY A 1 203 ? -1.369 3.677 24.136 1.00 89.12 203 GLY A O 1
ATOM 1580 N N . ASN A 1 204 ? -0.977 4.856 22.270 1.00 90.12 204 ASN A N 1
ATOM 1581 C CA . ASN A 1 204 ? -0.777 6.148 22.913 1.00 90.12 204 ASN A CA 1
ATOM 1582 C C . ASN A 1 204 ? -1.223 7.293 21.986 1.00 90.12 204 ASN A C 1
ATOM 1584 O O . ASN A 1 204 ? -0.741 7.433 20.867 1.00 90.12 204 ASN A O 1
ATOM 1588 N N . ALA A 1 205 ? -2.125 8.150 22.473 1.00 89.19 205 ALA A N 1
ATOM 1589 C CA . ALA A 1 205 ? -2.686 9.252 21.689 1.00 89.19 205 ALA A CA 1
ATOM 1590 C C . ALA A 1 205 ? -1.722 10.441 21.501 1.00 89.19 205 ALA A C 1
ATOM 1592 O O . ALA A 1 205 ? -1.971 11.289 20.649 1.00 89.19 205 ALA A O 1
ATOM 1593 N N . ASP A 1 206 ? -0.642 10.504 22.285 1.00 90.06 206 ASP A N 1
ATOM 1594 C CA . ASP A 1 206 ? 0.289 11.640 22.316 1.00 90.06 206 ASP A CA 1
ATOM 1595 C C . ASP A 1 206 ? 1.698 11.276 21.816 1.00 90.06 206 ASP A C 1
ATOM 1597 O O . ASP A 1 206 ? 2.596 12.122 21.800 1.00 90.06 206 ASP A O 1
ATOM 1601 N N . GLN A 1 207 ? 1.919 10.022 21.417 1.00 92.69 207 GLN A N 1
ATOM 1602 C CA . GLN A 1 207 ? 3.224 9.527 20.995 1.00 92.69 207 GLN A CA 1
ATOM 1603 C C . GLN A 1 207 ? 3.187 9.045 19.549 1.00 92.69 207 GLN A C 1
ATOM 1605 O O . GLN A 1 207 ? 2.320 8.273 19.155 1.00 92.69 207 GLN A O 1
ATOM 1610 N N . VAL A 1 208 ? 4.177 9.488 18.775 1.00 95.56 208 VAL A N 1
ATOM 1611 C CA . VAL A 1 208 ? 4.427 8.960 17.434 1.00 95.56 208 VAL A CA 1
ATOM 1612 C C . VAL A 1 208 ? 5.137 7.618 17.561 1.00 95.56 208 VAL A C 1
ATOM 1614 O O . VAL A 1 208 ? 6.197 7.520 18.184 1.00 95.56 208 VAL A O 1
ATOM 1617 N N . GLU A 1 209 ? 4.549 6.600 16.954 1.00 93.62 209 GLU A N 1
ATOM 1618 C CA . GLU A 1 209 ? 5.089 5.256 16.822 1.00 93.62 209 GLU A CA 1
ATOM 1619 C C . GLU A 1 209 ? 5.605 5.047 15.398 1.00 93.62 209 GLU A C 1
ATOM 1621 O O . GLU A 1 209 ? 5.006 5.511 14.425 1.00 93.62 209 GLU A O 1
ATOM 1626 N N . THR A 1 210 ? 6.730 4.344 15.274 1.00 93.50 210 THR A N 1
ATOM 1627 C CA . THR A 1 210 ? 7.279 3.942 13.978 1.00 93.50 210 THR A CA 1
ATOM 1628 C C . THR A 1 210 ? 6.955 2.476 13.738 1.00 93.50 210 THR A C 1
ATOM 1630 O O . THR A 1 210 ? 7.358 1.622 14.523 1.00 93.50 210 THR A O 1
ATOM 1633 N N . VAL A 1 211 ? 6.263 2.192 12.639 1.00 93.44 211 VAL A N 1
ATOM 1634 C CA . VAL A 1 211 ? 5.875 0.841 12.223 1.00 93.44 211 VAL A CA 1
ATOM 1635 C C . VAL A 1 211 ? 6.590 0.507 10.922 1.00 93.44 211 VAL A C 1
ATOM 1637 O O . VAL A 1 211 ? 6.623 1.327 10.000 1.00 93.44 211 VAL A O 1
ATOM 1640 N N . ALA A 1 212 ? 7.190 -0.677 10.856 1.00 95.19 212 ALA A N 1
ATOM 1641 C CA . ALA A 1 212 ? 7.804 -1.201 9.648 1.00 95.19 212 ALA A CA 1
ATOM 1642 C C . ALA A 1 212 ? 6.933 -2.329 9.089 1.00 95.19 212 ALA A C 1
ATOM 1644 O O . ALA A 1 212 ? 6.629 -3.278 9.799 1.00 95.19 212 ALA A O 1
ATOM 1645 N N . ASP A 1 213 ? 6.568 -2.231 7.816 1.00 95.69 213 ASP A N 1
ATOM 1646 C CA . ASP A 1 213 ? 5.688 -3.170 7.128 1.00 95.69 213 ASP A CA 1
ATOM 1647 C C . ASP A 1 213 ? 6.281 -3.567 5.772 1.00 95.69 213 ASP A C 1
ATOM 1649 O O . ASP A 1 213 ? 6.913 -2.759 5.093 1.00 95.69 213 ASP A O 1
ATOM 1653 N N . GLU A 1 214 ? 6.029 -4.794 5.328 1.00 97.38 214 GLU A N 1
ATOM 1654 C CA . GLU A 1 214 ? 6.327 -5.282 3.984 1.00 97.38 214 GLU A CA 1
ATOM 1655 C C . GLU A 1 214 ? 5.047 -5.764 3.300 1.00 97.38 214 GLU A C 1
ATOM 1657 O O . GLU A 1 214 ? 4.358 -6.669 3.782 1.00 97.38 214 GLU A O 1
ATOM 1662 N N . TRP A 1 215 ? 4.685 -5.118 2.192 1.00 97.88 215 TRP A N 1
ATOM 1663 C CA . TRP A 1 215 ? 3.457 -5.410 1.457 1.00 97.88 215 TRP A CA 1
ATOM 1664 C C . TRP A 1 215 ? 3.768 -5.780 0.012 1.00 97.88 215 TRP A C 1
ATOM 1666 O O . TRP A 1 215 ? 4.566 -5.117 -0.653 1.00 97.88 215 TRP A O 1
ATOM 1676 N N . THR A 1 216 ? 3.070 -6.790 -0.502 1.00 97.50 216 THR A N 1
ATOM 1677 C CA . THR A 1 216 ? 3.156 -7.194 -1.908 1.00 97.50 216 THR A CA 1
ATOM 1678 C C . THR A 1 216 ? 1.907 -6.751 -2.654 1.00 97.50 216 THR A C 1
ATOM 1680 O O . THR A 1 216 ? 0.777 -7.089 -2.285 1.00 97.50 216 THR A O 1
ATOM 1683 N N . PHE A 1 217 ? 2.120 -6.015 -3.740 1.00 97.50 217 PHE A N 1
ATOM 1684 C CA . PHE A 1 217 ? 1.082 -5.543 -4.643 1.00 97.50 217 PHE A CA 1
ATOM 1685 C C . PHE A 1 217 ? 1.060 -6.399 -5.898 1.00 97.50 217 PHE A C 1
ATOM 1687 O O . PHE A 1 217 ? 2.102 -6.673 -6.488 1.00 97.50 217 PHE A O 1
ATOM 1694 N N . ALA A 1 218 ? -0.138 -6.752 -6.348 1.00 95.81 218 ALA A N 1
ATOM 1695 C CA . ALA A 1 218 ? -0.348 -7.489 -7.577 1.00 95.81 218 ALA A CA 1
ATOM 1696 C C . ALA A 1 218 ? -1.189 -6.695 -8.571 1.00 95.81 218 ALA A C 1
ATOM 1698 O O . ALA A 1 218 ? -2.182 -6.051 -8.214 1.00 95.81 218 ALA A O 1
ATOM 1699 N N . ARG A 1 219 ? -0.835 -6.816 -9.849 1.00 94.00 219 ARG A N 1
ATOM 1700 C CA . ARG A 1 219 ? -1.665 -6.366 -10.967 1.00 94.00 219 ARG A CA 1
ATOM 1701 C C . ARG A 1 219 ? -1.508 -7.313 -12.143 1.00 94.00 219 ARG A C 1
ATOM 1703 O O . ARG A 1 219 ? -0.415 -7.774 -12.449 1.00 94.00 219 ARG A O 1
ATOM 1710 N N . ASN A 1 220 ? -2.605 -7.575 -12.842 1.00 93.62 220 ASN A N 1
ATOM 1711 C CA . ASN A 1 220 ? -2.571 -8.305 -14.103 1.00 93.62 220 ASN A CA 1
ATOM 1712 C C . ASN A 1 220 ? -2.528 -7.300 -15.268 1.00 93.62 220 ASN A C 1
ATOM 1714 O O . ASN A 1 220 ? -3.537 -6.628 -15.496 1.00 93.62 220 ASN A O 1
ATOM 1718 N N . PRO A 1 221 ? -1.434 -7.222 -16.050 1.00 90.69 221 PRO A N 1
ATOM 1719 C CA . PRO A 1 221 ? -1.312 -6.264 -17.157 1.00 90.69 221 PRO A CA 1
ATOM 1720 C C . PRO A 1 221 ? -2.361 -6.444 -18.264 1.00 90.69 221 PRO A C 1
ATOM 1722 O O . PRO A 1 221 ? -2.633 -5.522 -19.026 1.00 90.69 221 PRO A O 1
ATOM 1725 N N . LYS A 1 222 ? -2.966 -7.635 -18.366 1.00 88.75 222 LYS A N 1
ATOM 1726 C CA . LYS A 1 222 ? -4.026 -7.948 -19.340 1.00 88.75 222 LYS A CA 1
ATOM 1727 C C . LYS A 1 222 ? -5.429 -7.638 -18.813 1.00 88.75 222 LYS A C 1
ATOM 1729 O O . LYS A 1 222 ? -6.398 -7.759 -19.564 1.00 88.75 222 LYS A O 1
ATOM 1734 N N . SER A 1 223 ? -5.560 -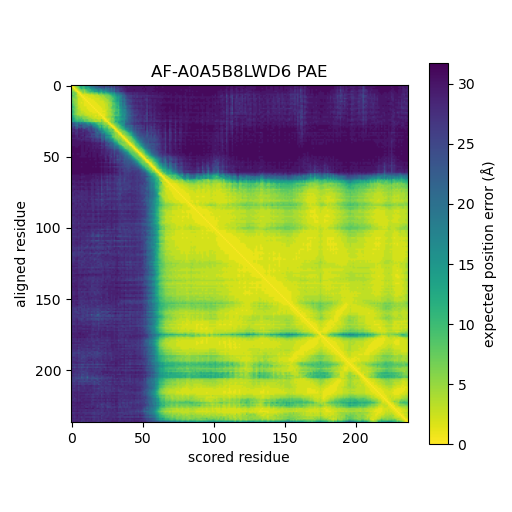7.306 -17.529 1.00 89.81 223 SER A N 1
ATOM 1735 C CA . SER A 1 223 ? -6.838 -6.915 -16.940 1.00 89.81 223 SER A CA 1
ATOM 1736 C C . SER A 1 223 ? -7.274 -5.552 -17.466 1.00 89.81 223 SER A C 1
ATOM 1738 O O . SER A 1 223 ? -6.459 -4.679 -17.751 1.00 89.81 223 SER A O 1
ATOM 1740 N N . ARG A 1 224 ? -8.591 -5.359 -17.564 1.00 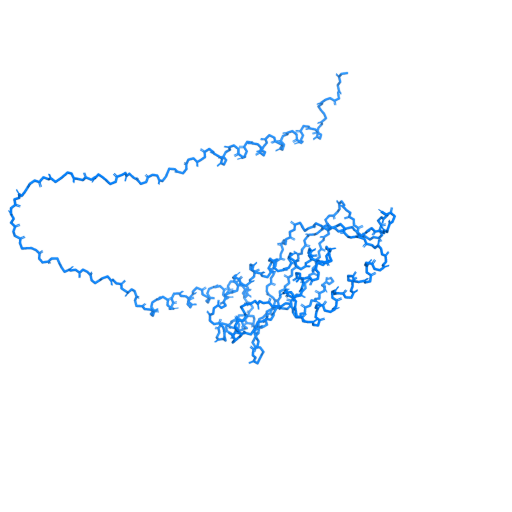87.50 224 ARG A N 1
ATOM 1741 C CA . ARG A 1 224 ? -9.178 -4.034 -17.813 1.00 87.50 224 ARG A CA 1
ATOM 1742 C C . ARG A 1 224 ? -9.173 -3.157 -16.566 1.00 87.50 224 ARG A C 1
ATOM 1744 O O . ARG A 1 224 ? -9.346 -1.953 -16.692 1.00 87.50 224 ARG A O 1
ATOM 1751 N N . ASP A 1 225 ? -9.025 -3.770 -15.395 1.00 85.06 225 ASP A N 1
ATOM 1752 C CA . ASP A 1 225 ? -8.869 -3.064 -14.132 1.00 85.06 225 ASP A CA 1
ATOM 1753 C C . ASP A 1 225 ? -7.406 -2.611 -13.998 1.00 85.06 225 ASP A C 1
ATOM 1755 O O . ASP A 1 225 ? -6.515 -3.465 -13.917 1.00 85.06 225 ASP A O 1
ATOM 1759 N N . PRO A 1 226 ? -7.128 -1.295 -14.034 1.00 83.19 226 PRO A N 1
ATOM 1760 C CA . PRO A 1 226 ? -5.774 -0.781 -13.899 1.00 83.19 226 PRO A CA 1
ATOM 1761 C C . PRO A 1 226 ? -5.286 -0.785 -12.445 1.00 83.19 226 PRO A C 1
ATOM 1763 O O . PRO A 1 226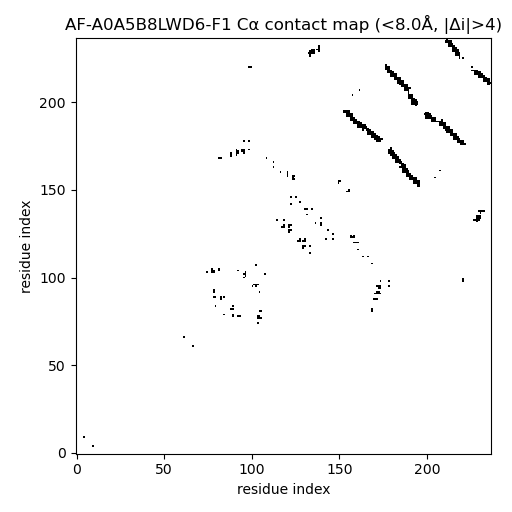 ? -4.121 -0.467 -12.215 1.00 83.19 226 PRO A O 1
ATOM 1766 N N . ASN A 1 227 ? -6.146 -1.107 -11.474 1.00 88.75 227 ASN A N 1
ATOM 1767 C CA . ASN A 1 227 ? -5.810 -0.989 -10.065 1.00 88.75 227 ASN A CA 1
ATOM 1768 C C . ASN A 1 227 ? -4.842 -2.083 -9.611 1.00 88.75 227 ASN A C 1
ATOM 1770 O O . ASN A 1 227 ? -4.940 -3.251 -9.996 1.00 88.75 227 ASN A O 1
ATOM 1774 N N . TRP A 1 228 ? -3.922 -1.678 -8.743 1.00 94.56 228 TRP A N 1
ATOM 1775 C CA . TRP A 1 228 ? -3.087 -2.584 -7.971 1.00 94.56 228 TRP A CA 1
ATOM 1776 C C . TRP A 1 228 ? -3.837 -3.012 -6.722 1.00 94.56 228 TRP A C 1
ATOM 1778 O O . TRP A 1 228 ? -4.523 -2.197 -6.105 1.00 94.56 228 TRP A O 1
ATOM 1788 N N . LYS A 1 229 ? -3.689 -4.280 -6.346 1.00 95.19 229 LYS A N 1
ATOM 1789 C CA . LYS A 1 229 ? -4.262 -4.813 -5.112 1.00 95.19 229 LYS A CA 1
ATOM 1790 C C . LYS A 1 229 ? -3.178 -5.326 -4.192 1.00 95.19 229 LYS A C 1
ATOM 1792 O O . LYS A 1 229 ? -2.229 -5.947 -4.661 1.00 95.19 229 LYS A O 1
ATOM 1797 N N . VAL A 1 230 ? -3.349 -5.113 -2.896 1.00 96.56 230 VAL A N 1
ATOM 1798 C CA . VAL A 1 230 ? -2.483 -5.720 -1.882 1.00 96.56 230 VAL A CA 1
ATOM 1799 C C . VAL A 1 230 ? -2.886 -7.182 -1.712 1.00 96.56 230 VAL A C 1
ATOM 1801 O O . VAL A 1 230 ? -4.052 -7.474 -1.438 1.00 96.56 230 VAL A O 1
ATOM 1804 N N . ILE A 1 231 ? -1.931 -8.089 -1.905 1.00 96.25 231 ILE A N 1
ATOM 1805 C CA . ILE A 1 231 ? -2.138 -9.544 -1.800 1.00 96.25 231 ILE A CA 1
ATOM 1806 C C . ILE A 1 231 ? -1.454 -10.158 -0.578 1.00 96.25 231 ILE A C 1
ATOM 1808 O O . ILE A 1 231 ? -1.847 -11.234 -0.139 1.00 96.25 231 ILE A O 1
ATOM 1812 N N . THR A 1 232 ? -0.468 -9.460 -0.017 1.00 93.62 232 THR A N 1
ATOM 1813 C CA . THR A 1 232 ? 0.274 -9.884 1.169 1.00 93.62 232 THR A CA 1
ATOM 1814 C C . THR A 1 232 ? 0.600 -8.653 1.997 1.00 93.62 232 THR A C 1
ATOM 1816 O O . THR A 1 232 ? 1.007 -7.632 1.444 1.00 93.62 232 THR A O 1
ATOM 1819 N N . THR A 1 233 ? 0.447 -8.767 3.312 1.00 93.25 233 THR A N 1
ATOM 1820 C CA . THR A 1 233 ? 0.865 -7.769 4.301 1.00 93.25 233 THR A CA 1
ATOM 1821 C C . THR A 1 233 ? 1.597 -8.491 5.424 1.00 93.25 233 THR A C 1
ATOM 1823 O O . THR A 1 233 ? 1.048 -9.442 5.983 1.00 93.25 233 THR A O 1
ATOM 1826 N N . SER A 1 234 ? 2.800 -8.046 5.765 1.00 91.56 234 SER A N 1
ATOM 1827 C CA . SER A 1 234 ? 3.555 -8.528 6.922 1.00 91.56 234 SER A CA 1
ATOM 1828 C C . SER A 1 234 ? 4.106 -7.342 7.690 1.00 91.56 234 SER A C 1
ATOM 1830 O O . SER A 1 234 ? 4.688 -6.449 7.084 1.00 91.56 234 SER A O 1
ATOM 1832 N N . GLN A 1 235 ? 3.969 -7.353 9.011 1.00 89.12 235 GLN A N 1
ATOM 1833 C CA . GLN A 1 235 ? 4.706 -6.428 9.863 1.00 89.12 235 GLN A CA 1
ATOM 1834 C C . GLN A 1 235 ? 6.150 -6.931 9.990 1.00 89.12 235 GLN A C 1
ATOM 1836 O O . GLN A 1 235 ? 6.382 -8.143 10.045 1.00 89.12 235 GLN A O 1
ATOM 1841 N N . LEU A 1 236 ? 7.111 -6.016 9.950 1.00 85.44 236 LEU A N 1
ATOM 1842 C CA . LEU A 1 236 ? 8.529 -6.284 10.165 1.00 85.44 236 LEU A CA 1
ATOM 1843 C C . LEU A 1 236 ? 8.871 -5.968 11.628 1.00 85.44 236 LEU A C 1
ATOM 1845 O O . LEU A 1 236 ? 8.468 -4.922 12.140 1.00 85.44 236 LEU A O 1
ATOM 1849 N N . ASP A 1 237 ? 9.602 -6.882 12.269 1.00 69.94 237 ASP A N 1
ATOM 1850 C CA . ASP A 1 237 ? 10.100 -6.740 13.647 1.00 69.94 237 ASP A CA 1
ATOM 1851 C C . ASP A 1 237 ? 11.304 -5.783 13.756 1.00 69.94 237 ASP A C 1
ATOM 1853 O O . ASP A 1 237 ? 12.137 -5.741 12.814 1.00 69.94 237 ASP A O 1
#

pLDDT: mean 84.34, std 17.28, range [36.59, 98.0]

InterPro domains:
  IPR007379 Tim44-like domain [PF04280] (90-234)
  IPR007379 Tim44-like domain [SM00978] (89-235)
  IPR016985 Uncharacterised conserved protein UCP031890, Tim44-related [PIRSF031890] (5-235)
  IPR032710 NTF2-like domain superfamily [SSF54427] (18-234)
  IPR039544 Tim44-like [PTHR10721] (84-235)

Foldseek 3Di:
DPDPDDPVVVVVVVVVVVVVVVVVVVVPDPPPPPPPPDPPDDDDDDDDDDDDPDPPDPPDPPDVVVVVVVLVVVQLVQLCVQCVPPPQQSVLSVQVCVQAVPDHPVVVQVVVQVLVVQCVVCLLVVPLVSQVVAADPVVSVVSNVVSVVCVVQQKHKDKDWDFFPDKGWPHWHDDPFKTKTKMKTWTWMFMFMAGNVRDTPDGHRPDIDIWIKIWMWIDGSPDPDPHIHTHDIDTDD

Radius of gyration: 28.05 Å; Cα contacts (8 Å, |Δi|>4): 289; chains: 1; bounding box: 40×65×93 Å

Nearest PDB structures (foldseek):
  2cw9-assembly1_A  TM=7.416E-01  e=1.837E-11  Homo sapiens
  8pk0-assembly1_d  TM=6.201E-01  e=7.247E-11  Homo sapiens
  7ods-assembly1_d  TM=6.734E-01  e=1.063E-09  Homo sapiens
  6zm5-assembly1_d  TM=6.023E-01  e=1.818E-09  Homo sapiens
  4ce4-assembly1_i  TM=8.359E-01  e=4.964E-07  Sus scrofa domesticus

Organism: NCBI:txid400770

Sequence (237 aa):
MDEFFDLPTLIVIAVAVFVLFRLRSVLGTRTGNERPPVERRKPATAEAQEETVVPLRPRGTGAPELDDERRARKTEAEIEQFAHGDEQLAAGFRSVVAADPSFTPKSFLDGAKQAYEMVVTAYAAGDRAMLKNLLEKDVFDGFQRAIAEREAAGQSVDFTFVGLPKVEISEAEYDKKNVLITVRFHAEVVSATRDKDGNLVDGNADQVETVADEWTFARNPKSRDPNWKVITTSQLD

Secondary structure (DSSP, 8-state):
---S--HHHHHHHHHHHHHHHHHHHHHS------PPP--------------------------HHHHHHHHHHHHHHHHHHHHTT-HHHHHHHHHHHHH-TT--HHHHHHHHHHHHHHHHHHHHHT-HHHHHHHB-HHHHHHHHHHHHHHHHTT-EEEEEEEEEEEEEEEEEEEETTEEEEEEEEEEEEEEEEE-TTS-EEEEEEEEEEEEEEEEEEEE-TTSS----EEEEEEEE-

Mean predicted aligned error: 14.39 Å

Solvent-accessible surface area (backbone atoms only — not comparable to full-atom values): 13802 Å² total; per-residue (Å²): 143,88,80,90,75,47,70,70,59,51,50,54,51,52,51,52,50,51,53,53,51,50,54,53,54,68,74,62,64,75,78,86,72,76,73,76,78,79,77,79,76,74,92,75,80,90,82,90,82,80,94,73,88,73,76,76,73,73,82,74,72,72,56,69,65,65,56,51,55,51,48,51,54,51,49,52,55,46,39,56,61,67,26,73,79,39,63,68,39,33,52,15,46,52,49,32,34,74,71,29,78,85,61,46,73,67,64,50,51,58,50,50,53,52,49,48,55,50,46,56,53,26,56,50,71,58,38,59,72,61,36,58,72,43,30,32,70,74,47,34,54,53,55,51,48,57,42,51,53,38,53,74,67,42,41,49,52,54,68,45,85,72,47,65,90,43,74,47,68,74,41,36,37,62,61,98,66,32,37,37,40,29,35,38,39,34,34,32,31,27,39,24,32,22,38,75,88,65,48,80,76,41,79,37,82,88,47,83,44,79,48,39,35,41,36,32,34,37,34,41,71,86,49,90,62,86,64,60,25,37,65,46,80,42,80,53,133